Protein AF-0000000080649292 (afdb_homodimer)

Solvent-accessible surface area (backbone atoms only — not comparable to full-atom values): 17316 Å² total; per-residue (Å²): 117,42,54,59,64,28,54,52,49,48,47,61,70,67,46,70,77,89,50,80,39,29,62,71,57,50,46,43,50,52,48,48,18,25,49,49,25,11,66,73,70,64,37,54,40,48,86,76,79,42,25,26,40,97,84,38,68,48,71,63,62,60,62,50,48,39,67,73,34,61,77,45,27,39,78,46,74,45,62,47,100,82,64,51,75,44,50,32,61,39,70,62,35,82,79,64,75,58,70,65,53,72,69,53,47,50,28,42,49,50,44,44,67,72,44,70,84,46,52,69,69,57,44,52,49,52,57,50,64,34,64,63,56,61,70,47,64,75,75,34,75,53,59,55,48,61,41,33,53,58,68,73,98,117,43,53,58,64,28,55,53,49,48,48,61,68,66,45,71,75,89,50,81,39,27,62,71,56,49,46,43,50,52,47,49,18,24,49,48,25,11,67,73,69,64,36,53,42,49,84,76,78,44,25,28,41,96,85,39,68,48,72,62,63,60,62,50,47,38,67,74,33,62,76,45,26,38,77,46,73,47,62,48,98,83,64,51,74,45,50,31,61,41,70,62,34,83,79,64,74,58,69,65,53,72,70,53,45,50,27,42,48,50,45,43,68,72,44,70,83,46,53,69,70,56,45,52,49,51,57,50,62,34,64,63,56,62,70,49,62,75,74,33,76,54,59,56,49,62,42,34,53,58,68,75,97

Organism: Methanothrix harundinacea (strain 6Ac) (NCBI:txid1110509)

Foldseek 3Di:
DFELLLLLLLCQLPQDPPDFAFQVNSQLLQVQLQLLLCLVPLGGPYPDFWAFAPQATDDCCNVVVQVVCVVQWDWDWDAPPVRDITIGIHGNDSPDHRDDDPSSSVSS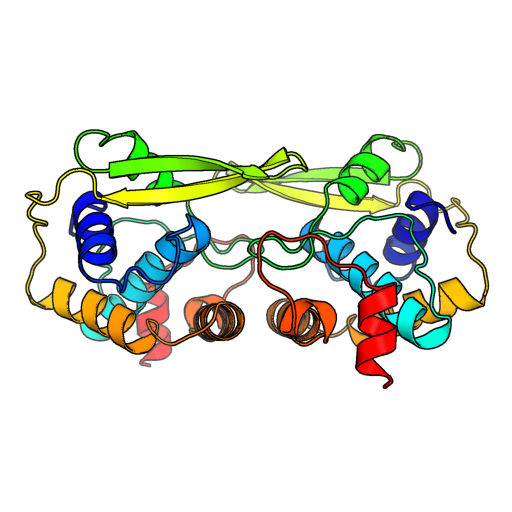VVSSVVPSPDDPVRVSVVRCPDQQNVVDDHGGTTDSSVSSVVVVD/DFELLLLLLLCQLPQDPPDFAFQVNSQLLQVQLQLLLCLVPLGGPYPDFWAFAPQATDDCCNVVVQVVCVVQWDWDWDAPPVRDITIGIHGNDPPDHRDDDPSSSVSSVVSSVVPSPDDPVRNSVVRCPDQQNVVDDHGDTTDSSVSSVVVVD

Radius of gyration: 20.82 Å; Cα contacts (8 Å, |Δi|>4): 466; chains: 2; bounding box: 36×64×47 Å

InterPro domains:
  IPR025272 Antitoxin SocA-like, Panacea domain [PF13274] (26-128)

Nearest PDB structures (foldseek):
  7zw0-assembly1_sh  TM=2.012E-01  e=6.389E-01  Saccharomyces cerevisiae W303
  1k3s-assembly1_B  TM=2.183E-01  e=4.429E+00  Salmonella enterica
  7zw0-assembly1_sh  TM=2.385E-01  e=4.488E-01  Saccharomyces cerevisiae W303
  5o0j-assembly1_A  TM=3.389E-01  e=3.500E+00  Pyrococcus horikoshii OT3
  1k3s-assembly1_B  TM=2.183E-01  e=6.294E+00  Salmonella enterica

Secondary structure (DSSP, 8-state):
---HHHHHHHHHHHS-TTS--BHHHHHHHHHHHHHHHHHHHSS-SS----EEETTEEE-SHHHHHHHH-TTTEEEEEEE-TT--EEEEEEE--TT------HHHHHHHHHHHHHHTT--HHHHHHHHHHSHHHHHSPTTEE--HHHHHHHHH-/---HHHHHHHHHHHS-TTS--BHHHHHHHHHHHHHHHHHHHSS-SS----EEETTEEE-SHHHHHHHH-TTTEEEEEEE-TT--EEEEEEE--TT------HHHHHHHHHHHHHHTT--HHHHHHHHHHSHHHHHSPTTEE--HHHHHHHHH-

Sequence (306 aa):
MAELRDIIAHILKTYPTRYDMSNARLTKLVYLSDWRHCLRTNSQISNIKWFFNNFGPFVWDIKDTAKENPHIFELETTTNMYGDQKTIFILNSKDYSPRLSEEEMKSIDHVINETKNLNWDQFIRLVYSTFPIASAERYTYIDLIEKAKEYMSMAELRDIIAHILKTYPTRYDMSNARLTKLVYLSDWRHCLRTNSQISNIKWFFNNFGPFVWDIKDTAKENPHIFELETTTNMYGDQKTIFILNSKDYSPRLSEEEMKSIDHVINETKNLNWDQFIRLVYSTFPIASAERYTYIDLIEKAKEYMS

Structure (mmCIF, N/CA/C/O backbone):
data_AF-0000000080649292-model_v1
#
loop_
_entity.id
_entity.type
_entity.pdbx_description
1 polymer 'Antitoxin SocA-like Panacea domain-containing protein'
#
loop_
_atom_site.group_PDB
_atom_site.id
_atom_site.type_symbol
_atom_site.label_atom_id
_atom_site.label_alt_id
_atom_site.label_comp_id
_atom_site.label_asym_id
_atom_site.label_entity_id
_atom_site.label_seq_id
_atom_site.pdbx_PDB_ins_code
_atom_site.Cartn_x
_atom_site.Cartn_y
_atom_site.Cartn_z
_atom_site.occupancy
_atom_site.B_iso_or_equiv
_atom_site.auth_seq_id
_atom_site.auth_comp_id
_atom_site.auth_asym_id
_atom_site.auth_atom_id
_atom_site.pdbx_PDB_model_num
ATOM 1 N N . MET A 1 1 ? -3.203 21.969 18.625 1 87.38 1 MET A N 1
ATOM 2 C CA . MET A 1 1 ? -3.439 21.047 17.531 1 87.38 1 MET A CA 1
ATOM 3 C C . MET A 1 1 ? -4.391 21.641 16.5 1 87.38 1 MET A C 1
ATOM 5 O O . MET A 1 1 ? -5.371 22.297 16.859 1 87.38 1 MET A O 1
ATOM 9 N N . ALA A 1 2 ? -3.914 21.578 15.289 1 95.44 2 ALA A N 1
ATOM 10 C CA . ALA A 1 2 ? -4.711 22.172 14.219 1 95.44 2 ALA A CA 1
ATOM 11 C C . ALA A 1 2 ? -5.871 21.25 13.828 1 95.44 2 ALA A C 1
ATOM 13 O O . ALA A 1 2 ? -5.844 20.047 14.102 1 95.44 2 ALA A O 1
ATOM 14 N N . GLU A 1 3 ? -6.848 21.828 13.273 1 97.5 3 GLU A N 1
ATOM 15 C CA . GLU A 1 3 ? -7.926 21.031 12.688 1 97.5 3 GLU A CA 1
ATOM 16 C C . GLU A 1 3 ? -7.453 20.312 11.43 1 97.5 3 GLU A C 1
ATOM 18 O O . GLU A 1 3 ? -6.766 20.891 10.594 1 97.5 3 GLU A O 1
ATOM 23 N N . LEU A 1 4 ? -7.871 19.094 11.352 1 98.38 4 LEU A N 1
ATOM 24 C CA . LEU A 1 4 ? -7.441 18.266 10.227 1 98.38 4 LEU A CA 1
ATOM 25 C C . LEU A 1 4 ? -7.844 18.906 8.906 1 98.38 4 LEU A C 1
ATOM 27 O O . LEU A 1 4 ? -7.09 18.859 7.93 1 98.38 4 LEU A O 1
ATOM 31 N N . ARG A 1 5 ? -9.047 19.531 8.883 1 98.06 5 ARG A N 1
ATOM 32 C CA . ARG A 1 5 ? -9.508 20.156 7.652 1 98.06 5 ARG A CA 1
ATOM 33 C C . ARG A 1 5 ? -8.539 21.25 7.203 1 98.06 5 ARG A C 1
ATOM 35 O O . ARG A 1 5 ? -8.359 21.469 6.008 1 98.06 5 ARG A O 1
ATOM 42 N N . ASP A 1 6 ? -7.93 21.922 8.141 1 98.56 6 ASP A N 1
ATOM 43 C CA . ASP A 1 6 ? -6.996 23 7.812 1 98.56 6 ASP A CA 1
ATOM 44 C C . ASP A 1 6 ? -5.703 22.438 7.223 1 98.56 6 ASP A C 1
ATOM 46 O O . ASP A 1 6 ? -5.129 23.031 6.305 1 98.56 6 ASP A O 1
ATOM 50 N N . ILE A 1 7 ? -5.234 21.328 7.777 1 98.69 7 ILE A N 1
ATOM 51 C CA . ILE A 1 7 ? -4.047 20.656 7.258 1 98.69 7 ILE A CA 1
ATOM 52 C C . ILE A 1 7 ? -4.305 20.188 5.824 1 98.69 7 ILE A C 1
ATOM 54 O O . ILE A 1 7 ? -3.514 20.484 4.922 1 98.69 7 ILE A O 1
ATOM 58 N N . ILE A 1 8 ? -5.426 19.516 5.625 1 97.75 8 ILE A N 1
ATOM 59 C CA . ILE A 1 8 ? -5.809 18.984 4.316 1 97.75 8 ILE A CA 1
ATOM 60 C C . ILE A 1 8 ? -5.91 20.141 3.312 1 97.75 8 ILE A C 1
ATOM 62 O O . ILE A 1 8 ? -5.355 20.062 2.215 1 97.75 8 ILE A O 1
ATOM 66 N N . ALA A 1 9 ? -6.578 21.188 3.74 1 97.12 9 ALA A N 1
ATOM 67 C CA . ALA A 1 9 ? -6.793 22.328 2.855 1 97.12 9 ALA A CA 1
ATOM 68 C C . ALA A 1 9 ? -5.465 22.953 2.441 1 97.12 9 ALA A C 1
ATOM 70 O O . ALA A 1 9 ? -5.27 23.297 1.272 1 97.12 9 ALA A O 1
A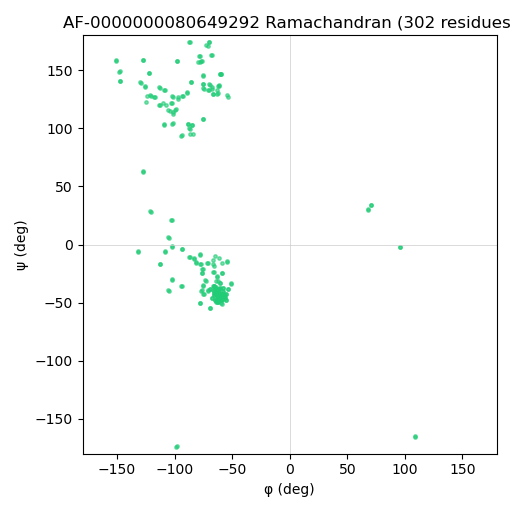TOM 71 N N . HIS A 1 10 ? -4.566 23.094 3.381 1 97.25 10 HIS A N 1
ATOM 72 C CA . HIS A 1 10 ? -3.277 23.703 3.076 1 97.25 10 HIS A CA 1
ATOM 73 C C . HIS A 1 10 ? -2.486 22.859 2.088 1 97.25 10 HIS A C 1
ATOM 75 O O . HIS A 1 10 ? -1.884 23.375 1.15 1 97.25 10 HIS A O 1
ATOM 81 N N . ILE A 1 11 ? -2.52 21.562 2.264 1 97.19 11 ILE A N 1
ATOM 82 C CA . ILE A 1 11 ? -1.812 20.641 1.369 1 97.19 11 ILE A CA 1
ATOM 83 C C . ILE A 1 11 ? -2.41 20.734 -0.033 1 97.19 11 ILE A C 1
ATOM 85 O O . ILE A 1 11 ? -1.682 20.891 -1.017 1 97.19 11 ILE A O 1
ATOM 89 N N . LEU A 1 12 ? -3.74 20.672 -0.128 1 95.5 12 LEU A N 1
ATOM 90 C CA . LEU A 1 12 ? -4.402 20.703 -1.428 1 95.5 12 LEU A CA 1
ATOM 91 C C . LEU A 1 12 ? -4.152 22.031 -2.131 1 95.5 12 LEU A C 1
ATOM 93 O O . LEU A 1 12 ? -4.051 22.078 -3.359 1 95.5 12 LEU A O 1
ATOM 97 N N . LYS A 1 13 ? -4.008 23.062 -1.386 1 93.25 13 LYS A N 1
ATOM 98 C CA . LYS A 1 13 ? -3.787 24.406 -1.933 1 93.25 13 LYS A CA 1
ATOM 99 C C . LYS A 1 13 ? -2.355 24.562 -2.439 1 93.25 13 LYS A C 1
ATOM 101 O O . LYS A 1 13 ? -2.119 25.234 -3.447 1 93.25 13 LYS A O 1
ATOM 106 N N . THR A 1 14 ? -1.434 23.969 -1.798 1 93.38 14 THR A N 1
ATOM 107 C CA . THR A 1 14 ? -0.021 24.281 -2 1 93.38 14 THR A CA 1
ATOM 108 C C . THR A 1 14 ? 0.644 23.203 -2.865 1 93.38 14 THR A C 1
ATOM 110 O O . THR A 1 14 ? 1.589 23.5 -3.602 1 93.38 14 THR A O 1
ATOM 113 N N . TYR A 1 15 ? 0.153 21.938 -2.797 1 93.06 15 TYR A N 1
ATOM 114 C CA . TYR A 1 15 ? 0.772 20.828 -3.529 1 93.06 15 TYR A CA 1
ATOM 115 C C . TYR A 1 15 ? 0.596 21.016 -5.031 1 93.06 15 TYR A C 1
ATOM 117 O O . TYR A 1 15 ? -0.486 21.375 -5.496 1 93.06 15 TYR A O 1
ATOM 125 N N . PRO A 1 16 ? 1.631 20.797 -5.758 1 86.44 16 PRO A N 1
ATOM 126 C CA . PRO A 1 16 ? 1.51 21.031 -7.199 1 86.44 16 PRO A CA 1
ATOM 127 C C . PRO A 1 16 ? 0.479 20.125 -7.859 1 86.44 16 PRO A C 1
ATOM 129 O O . PRO A 1 16 ? 0.331 18.953 -7.461 1 86.44 16 PRO A O 1
ATOM 132 N N . THR A 1 17 ? -0.389 20.625 -8.758 1 65 17 THR A N 1
ATOM 133 C CA . THR A 1 17 ? -1.605 20.078 -9.359 1 65 17 THR A CA 1
ATOM 134 C C . THR A 1 17 ? -1.287 18.891 -10.258 1 65 17 THR A C 1
ATOM 136 O O . THR A 1 17 ? -2.193 18.203 -10.719 1 65 17 THR A O 1
ATOM 139 N N . ARG A 1 18 ? -0.107 18.703 -10.578 1 61.28 18 ARG A N 1
ATOM 140 C CA . ARG A 1 18 ? 0.218 17.672 -11.57 1 61.28 18 ARG A CA 1
ATOM 141 C C . ARG A 1 18 ? -0.211 16.297 -11.086 1 61.28 18 ARG A C 1
ATOM 143 O O . ARG A 1 18 ? -0.368 15.367 -11.891 1 61.28 18 ARG A O 1
ATOM 150 N N . TYR A 1 19 ? -0.564 16.188 -9.859 1 62.66 19 TYR A N 1
ATOM 151 C CA . TYR A 1 19 ? -0.883 14.852 -9.352 1 62.66 19 TYR A CA 1
ATOM 152 C C . TYR A 1 19 ? -2.275 14.82 -8.734 1 62.66 19 TYR A C 1
ATOM 154 O O . TYR A 1 19 ? -2.66 15.742 -8.008 1 62.66 19 TYR A O 1
ATOM 162 N N . ASP A 1 20 ? -2.992 13.984 -9.258 1 74.81 20 ASP A N 1
ATOM 163 C CA . ASP A 1 20 ? -4.234 13.727 -8.539 1 74.81 20 ASP A CA 1
ATOM 164 C C . ASP A 1 20 ? -3.963 13.344 -7.09 1 74.81 20 ASP A C 1
ATOM 166 O O . ASP A 1 20 ? -3.037 12.578 -6.809 1 74.81 20 ASP A O 1
ATOM 170 N N . MET A 1 21 ? -4.688 14.086 -6.27 1 90.88 21 MET A N 1
ATOM 171 C CA . MET A 1 21 ? -4.512 13.812 -4.848 1 90.88 21 MET A CA 1
ATOM 172 C C . MET A 1 21 ? -5.434 12.688 -4.387 1 90.88 21 MET A C 1
ATOM 174 O O . MET A 1 21 ? -6.586 12.93 -4.027 1 90.88 21 MET A O 1
ATOM 178 N N . SER A 1 22 ? -4.855 11.516 -4.391 1 89.62 22 SER A N 1
ATOM 179 C CA . SER A 1 22 ? -5.609 10.359 -3.912 1 89.62 22 SER A CA 1
ATOM 180 C C . SER A 1 22 ? -5.652 10.312 -2.389 1 89.62 22 SER A C 1
ATOM 182 O O . SER A 1 22 ? -4.891 11.016 -1.722 1 89.62 22 SER A O 1
ATOM 184 N N . ASN A 1 23 ? -6.562 9.562 -1.876 1 90.31 23 ASN A N 1
ATOM 185 C CA . ASN A 1 23 ? -6.613 9.359 -0.432 1 90.31 23 ASN A CA 1
ATOM 186 C C . ASN A 1 23 ? -5.285 8.836 0.109 1 90.31 23 ASN A C 1
ATOM 188 O O . ASN A 1 23 ? -4.828 9.273 1.165 1 90.31 23 ASN A O 1
ATOM 192 N N . ALA A 1 24 ? -4.707 7.891 -0.609 1 89.81 24 ALA A N 1
ATOM 193 C CA . ALA A 1 24 ? -3.436 7.312 -0.181 1 89.81 24 ALA A CA 1
ATOM 194 C C . ALA A 1 24 ? -2.346 8.375 -0.099 1 89.81 24 ALA A C 1
ATOM 196 O O . ALA A 1 24 ? -1.641 8.477 0.908 1 89.81 24 ALA A O 1
ATOM 197 N N . ARG A 1 25 ? -2.23 9.203 -1.135 1 92.06 25 ARG A N 1
ATOM 198 C CA . ARG A 1 25 ? -1.185 10.219 -1.155 1 92.06 25 ARG A CA 1
ATOM 199 C C . ARG A 1 25 ? -1.429 11.273 -0.084 1 92.06 25 ARG A C 1
ATOM 201 O O . ARG A 1 25 ? -0.516 11.633 0.663 1 92.06 25 ARG A O 1
ATOM 208 N N . LEU A 1 26 ? -2.645 11.734 0.006 1 95.62 26 LEU A N 1
ATOM 209 C CA . LEU A 1 26 ? -2.988 12.781 0.964 1 95.62 26 LEU A CA 1
ATOM 210 C C . LEU A 1 26 ? -2.771 12.297 2.395 1 95.62 26 LEU A C 1
ATOM 212 O O . LEU A 1 26 ? -2.207 13.016 3.219 1 95.62 26 LEU A O 1
ATOM 216 N N . THR A 1 27 ? -3.205 11.109 2.668 1 95.69 27 THR A N 1
ATOM 217 C CA . THR A 1 27 ? -3.027 10.523 3.994 1 95.69 27 THR A CA 1
ATOM 218 C C . THR A 1 27 ? -1.55 10.484 4.375 1 95.69 27 THR A C 1
ATOM 220 O O . THR A 1 27 ? -1.18 10.852 5.492 1 95.69 27 THR A O 1
ATOM 223 N N . LYS A 1 28 ? -0.737 10.086 3.441 1 96.25 28 LYS A N 1
ATOM 224 C CA . LYS A 1 28 ? 0.688 9.953 3.727 1 96.25 28 LYS A CA 1
ATOM 225 C C . LYS A 1 28 ? 1.358 11.312 3.848 1 96.25 28 LYS A C 1
ATOM 227 O O . LYS A 1 28 ? 2.305 11.484 4.621 1 96.25 28 LYS A O 1
ATOM 232 N N . LEU A 1 29 ? 0.851 12.297 3.111 1 97.75 29 LEU A N 1
ATOM 233 C CA . LEU A 1 29 ? 1.364 13.648 3.268 1 97.75 29 LEU A CA 1
ATOM 234 C C . LEU A 1 29 ? 1.057 14.188 4.66 1 97.75 29 LEU A C 1
ATOM 236 O O . LEU A 1 29 ? 1.903 14.836 5.281 1 97.75 29 LEU A O 1
ATOM 240 N N . VAL A 1 30 ? -0.123 13.93 5.129 1 98.62 30 VAL A N 1
ATOM 241 C CA . VAL A 1 30 ? -0.482 14.344 6.48 1 98.62 30 VAL A CA 1
ATOM 242 C C . VAL A 1 30 ? 0.391 13.617 7.496 1 98.62 30 VAL A C 1
ATOM 244 O O . VAL A 1 30 ? 0.898 14.227 8.445 1 98.62 30 VAL A O 1
ATOM 247 N N . TYR A 1 31 ? 0.623 12.352 7.273 1 98.75 31 TYR A N 1
ATOM 248 C CA . TYR A 1 31 ? 1.494 11.57 8.141 1 98.75 31 TYR A CA 1
ATOM 249 C C . TYR A 1 31 ? 2.896 12.164 8.188 1 98.75 31 TYR A C 1
ATOM 251 O O . TYR A 1 31 ? 3.455 12.367 9.266 1 98.75 31 TYR A O 1
ATOM 259 N N . LEU A 1 32 ? 3.434 12.391 7.051 1 98.75 32 LEU A N 1
ATOM 260 C CA . LEU A 1 32 ? 4.781 12.945 6.977 1 98.75 32 LEU A CA 1
ATOM 261 C C . LEU A 1 32 ? 4.855 14.305 7.66 1 98.75 32 LEU A C 1
ATOM 263 O O . LEU A 1 32 ? 5.863 14.633 8.289 1 98.75 32 LEU A O 1
ATOM 267 N N . SER A 1 33 ? 3.826 15.055 7.504 1 98.88 33 SER A N 1
ATOM 268 C CA . SER A 1 33 ? 3.768 16.359 8.156 1 98.88 33 SER A CA 1
ATOM 269 C C . SER A 1 33 ? 3.75 16.219 9.672 1 98.88 33 SER A C 1
ATOM 271 O O . SER A 1 33 ? 4.477 16.922 10.375 1 98.88 33 SER A O 1
ATOM 273 N N . ASP A 1 34 ? 2.889 15.328 10.156 1 98.81 34 ASP A N 1
ATOM 274 C CA . ASP A 1 34 ? 2.871 15.039 11.586 1 98.81 34 ASP A CA 1
ATOM 275 C C . ASP A 1 34 ? 4.242 14.586 12.07 1 98.81 34 ASP A C 1
ATOM 277 O O . ASP A 1 34 ? 4.723 15.031 13.117 1 98.81 34 ASP A O 1
ATOM 281 N N . TRP A 1 35 ? 4.852 13.68 11.312 1 98.75 35 TRP A N 1
ATOM 282 C CA . TRP A 1 35 ? 6.156 13.141 11.688 1 98.75 35 TRP A CA 1
ATOM 283 C C . TRP A 1 35 ? 7.207 14.242 11.727 1 98.75 35 TRP A C 1
ATOM 285 O O . TRP A 1 35 ? 7.941 14.375 12.711 1 98.75 35 TRP A O 1
ATOM 295 N N . ARG A 1 36 ? 7.238 15.055 10.664 1 98.56 36 ARG A N 1
ATOM 296 C CA . ARG A 1 36 ? 8.172 16.172 10.594 1 98.56 36 ARG A CA 1
ATOM 297 C C . ARG A 1 36 ? 7.984 17.109 11.781 1 98.56 36 ARG A C 1
ATOM 299 O O . ARG A 1 36 ? 8.961 17.578 12.367 1 98.56 36 ARG A O 1
ATOM 306 N N . HIS A 1 37 ? 6.766 17.375 12.094 1 98.69 37 HIS A N 1
ATOM 307 C CA . HIS A 1 37 ? 6.465 18.328 13.164 1 98.69 37 HIS A CA 1
ATOM 308 C C . HIS A 1 37 ? 6.852 17.75 14.523 1 98.69 37 HIS A C 1
ATOM 310 O O . HIS A 1 37 ? 7.332 18.469 15.398 1 98.69 37 HIS A O 1
ATOM 316 N N . CYS A 1 38 ? 6.633 16.484 14.711 1 98.56 38 CYS A N 1
ATOM 317 C CA . CYS A 1 38 ? 7.055 15.828 15.945 1 98.56 38 CYS A CA 1
ATOM 318 C C . CYS A 1 38 ? 8.562 15.969 16.141 1 98.56 38 CYS A C 1
ATOM 320 O O . CYS A 1 38 ? 9.016 16.203 17.266 1 98.56 38 CYS A O 1
ATOM 322 N N . LEU A 1 39 ? 9.297 15.797 15.07 1 97.94 39 LEU A N 1
ATOM 323 C CA . LEU A 1 39 ? 10.75 15.898 15.156 1 97.94 39 LEU A CA 1
ATOM 324 C C . LEU A 1 39 ? 11.172 17.312 15.57 1 97.94 39 LEU A C 1
ATOM 326 O O . LEU A 1 39 ? 12.188 17.484 16.25 1 97.94 39 LEU A O 1
ATOM 330 N N . ARG A 1 40 ? 10.367 18.234 15.242 1 96.81 40 ARG A N 1
ATOM 331 C CA . ARG A 1 40 ? 10.742 19.625 15.453 1 96.81 40 ARG A CA 1
ATOM 332 C C . ARG A 1 40 ? 10.227 20.141 16.797 1 96.81 40 ARG A C 1
ATOM 334 O O . ARG A 1 40 ? 10.875 20.953 17.453 1 96.81 40 ARG A O 1
ATOM 341 N N . THR A 1 41 ? 9.039 19.688 17.219 1 96.56 41 THR A N 1
ATOM 342 C CA . THR A 1 41 ? 8.375 20.375 18.312 1 96.56 41 THR A CA 1
ATOM 343 C C . THR A 1 41 ? 7.895 19.359 19.359 1 96.56 41 THR A C 1
ATOM 345 O O . THR A 1 41 ? 7.301 19.734 20.375 1 96.56 41 THR A O 1
ATOM 348 N N . ASN A 1 42 ? 8.023 18.094 19.094 1 95.75 42 ASN A N 1
ATOM 349 C CA . ASN A 1 42 ? 7.57 17.016 19.953 1 95.75 42 ASN A CA 1
ATOM 350 C C . ASN A 1 42 ? 6.047 16.969 20.031 1 95.75 42 ASN A C 1
ATOM 352 O O . ASN A 1 42 ? 5.488 16.703 21.109 1 95.75 42 ASN A O 1
ATOM 356 N N . SER A 1 43 ? 5.406 17.391 18.969 1 97.75 43 SER A N 1
ATOM 357 C CA . SER A 1 43 ? 3.953 17.312 18.859 1 97.75 43 SER A CA 1
ATOM 358 C C . SER A 1 43 ? 3.51 17.094 17.422 1 97.75 43 SER A C 1
ATOM 360 O O . SER A 1 43 ? 4.172 17.562 16.484 1 97.75 43 SER A O 1
ATOM 362 N N . GLN A 1 44 ? 2.375 16.406 17.297 1 98.56 44 GLN A N 1
ATOM 363 C CA . GLN A 1 44 ? 1.763 16.328 15.969 1 98.56 44 GLN A CA 1
ATOM 364 C C . GLN A 1 44 ? 1.043 17.625 15.609 1 98.56 44 GLN A C 1
ATOM 366 O O . GLN A 1 44 ? 0.729 18.422 16.484 1 98.56 44 GLN A O 1
ATOM 371 N N . ILE A 1 45 ? 0.871 17.797 14.312 1 98.81 45 ILE A N 1
ATOM 372 C CA . ILE A 1 45 ? -0.01 18.875 13.883 1 98.81 45 ILE A CA 1
ATOM 373 C C . ILE A 1 45 ? -1.467 18.453 14.047 1 98.81 45 ILE A C 1
ATOM 375 O O . ILE A 1 45 ? -2.27 19.188 14.633 1 98.81 45 ILE A O 1
ATOM 379 N N . SER A 1 46 ? -1.805 17.281 13.539 1 98.62 46 SER A N 1
ATOM 380 C CA . SER A 1 46 ? -3.162 16.75 13.633 1 98.62 46 SER A CA 1
ATOM 381 C C . SER A 1 46 ? -3.367 15.977 14.93 1 98.62 46 SER A C 1
ATOM 383 O O . SER A 1 46 ? -2.418 15.766 15.695 1 98.62 46 SER A O 1
ATOM 385 N N . ASN A 1 47 ? -4.637 15.57 15.133 1 97.25 47 ASN A N 1
ATOM 386 C CA . ASN A 1 47 ? -4.957 14.711 16.266 1 97.25 47 ASN A CA 1
ATOM 387 C C . ASN A 1 47 ? -5.145 13.258 15.844 1 97.25 47 ASN A C 1
ATOM 389 O O . ASN A 1 47 ? -5.758 12.469 16.562 1 97.25 47 ASN A O 1
ATOM 393 N N . ILE A 1 48 ? -4.598 12.938 14.727 1 97.31 48 ILE A N 1
ATOM 394 C CA . ILE A 1 48 ? -4.777 11.594 14.18 1 97.31 48 ILE A CA 1
ATOM 395 C C . ILE A 1 48 ? -4.004 10.586 15.023 1 97.31 48 ILE A C 1
ATOM 397 O O . ILE A 1 48 ? -2.863 10.844 15.422 1 97.31 48 ILE A O 1
ATOM 401 N N . LYS A 1 49 ? -4.703 9.469 15.359 1 95.12 49 LYS A N 1
ATOM 402 C CA . LYS A 1 49 ? -4.008 8.281 15.852 1 95.12 49 LYS A CA 1
ATOM 403 C C . LYS A 1 49 ? -3.588 7.371 14.703 1 95.12 49 LYS A C 1
ATOM 405 O O . LYS A 1 49 ? -4.391 6.578 14.203 1 95.12 49 LYS A O 1
ATOM 410 N N . TRP A 1 50 ? -2.316 7.414 14.383 1 95.69 50 TRP A N 1
ATOM 411 C CA . TRP A 1 50 ? -1.826 6.758 13.172 1 95.69 50 TRP A CA 1
ATOM 412 C C . TRP A 1 50 ? -1.767 5.246 13.359 1 95.69 50 TRP A C 1
ATOM 414 O O . TRP A 1 50 ? -1.372 4.758 14.422 1 95.69 50 TRP A O 1
ATOM 424 N N . PHE A 1 51 ? -2.174 4.586 12.383 1 92.25 51 PHE A N 1
ATOM 425 C CA . PHE A 1 51 ? -2.209 3.131 12.344 1 92.25 51 PHE A CA 1
ATOM 426 C C . PHE A 1 51 ? -1.369 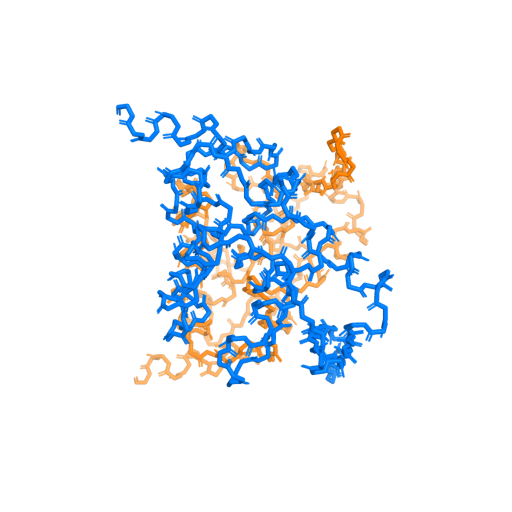2.604 11.188 1 92.25 51 PHE A C 1
ATOM 428 O O . PHE A 1 51 ? -1.439 3.127 10.07 1 92.25 51 PHE A O 1
ATOM 435 N N . PHE A 1 52 ? -0.484 1.676 11.523 1 91.12 52 PHE A N 1
ATOM 436 C CA . PHE A 1 52 ? 0.322 1.047 10.484 1 91.12 52 PHE A CA 1
ATOM 437 C C . PHE A 1 52 ? -0.424 -0.122 9.852 1 91.12 52 PHE A C 1
ATOM 439 O O . PHE A 1 52 ? -0.444 -1.224 10.406 1 91.12 52 PHE A O 1
ATOM 446 N N . ASN A 1 53 ? -0.939 0.175 8.641 1 85.38 53 ASN A N 1
ATOM 447 C CA . ASN A 1 53 ? -1.666 -0.844 7.895 1 85.38 53 ASN A CA 1
ATOM 448 C C . ASN A 1 53 ? -0.778 -1.508 6.844 1 85.38 53 ASN A C 1
ATOM 450 O O . ASN A 1 53 ? 0.44 -1.319 6.848 1 85.38 53 ASN A O 1
ATOM 454 N N . ASN A 1 54 ? -1.304 -2.334 6.055 1 76.5 54 ASN A N 1
ATOM 455 C CA . ASN A 1 54 ? -0.563 -3.098 5.059 1 76.5 54 ASN A CA 1
ATOM 456 C C . ASN A 1 54 ? 0.319 -2.193 4.203 1 76.5 54 ASN A C 1
ATOM 458 O O . ASN A 1 54 ? 1.473 -2.525 3.926 1 76.5 54 ASN A O 1
ATOM 462 N N . PHE A 1 55 ? -0.126 -1.012 3.961 1 80.25 55 PHE A N 1
ATOM 463 C CA . PHE A 1 55 ? 0.549 -0.211 2.947 1 80.25 55 PHE A CA 1
ATOM 464 C C . PHE A 1 55 ? 1.077 1.088 3.547 1 80.25 55 PHE A C 1
ATOM 466 O O . PHE A 1 55 ? 1.12 2.117 2.871 1 80.25 55 PHE A O 1
ATOM 473 N N . GLY A 1 56 ? 1.351 0.919 4.891 1 88.62 56 GLY A N 1
ATOM 474 C CA . GLY A 1 56 ? 1.859 2.123 5.527 1 88.62 56 GLY A CA 1
ATOM 475 C C . GLY A 1 56 ? 0.868 2.758 6.484 1 88.62 56 GLY A C 1
ATOM 476 O O . GLY A 1 56 ? -0.084 2.107 6.922 1 88.62 56 GLY A O 1
ATOM 477 N N . PRO A 1 57 ? 1.204 3.957 6.801 1 93.69 57 PRO A N 1
ATOM 478 C CA . PRO A 1 57 ? 0.281 4.66 7.695 1 93.69 57 PRO A CA 1
ATOM 479 C C . PRO A 1 57 ? -1.072 4.941 7.047 1 93.69 57 PRO A C 1
ATOM 481 O O . PRO A 1 57 ? -1.127 5.43 5.914 1 93.69 57 PRO A O 1
ATOM 484 N N . PHE A 1 58 ? -2.064 4.59 7.734 1 87.94 58 PHE A N 1
ATOM 485 C CA . PHE A 1 58 ? -3.396 4.75 7.164 1 87.94 58 PHE A CA 1
ATOM 486 C C . PHE A 1 58 ? -4.422 5.055 8.25 1 87.94 58 PHE A C 1
ATOM 488 O O . PHE A 1 58 ? -4.332 4.527 9.359 1 87.94 58 PHE A O 1
ATOM 495 N N . VAL A 1 59 ? -5.324 5.941 7.902 1 89.62 59 VAL A N 1
ATOM 496 C CA . VAL A 1 59 ? -6.48 6.25 8.742 1 89.62 59 VAL A CA 1
ATOM 497 C C . VAL A 1 59 ? -7.648 6.695 7.863 1 89.62 59 VAL A C 1
ATOM 499 O O . VAL A 1 59 ? -7.453 7.098 6.711 1 89.62 59 VAL A O 1
ATOM 502 N N . TRP A 1 60 ? -8.836 6.594 8.391 1 89.94 60 TRP A N 1
ATOM 503 C CA . TRP A 1 60 ? -10.023 7.047 7.668 1 89.94 60 TRP A CA 1
ATOM 504 C C . TRP A 1 60 ? -10.281 8.531 7.922 1 89.94 60 TRP A C 1
ATOM 506 O O . TRP A 1 60 ? -11.102 9.148 7.238 1 89.94 60 TRP A O 1
ATOM 516 N N . ASP A 1 61 ? -9.586 9.109 8.859 1 94.31 61 ASP A N 1
ATOM 517 C CA . ASP A 1 61 ? -9.805 10.469 9.336 1 94.31 61 ASP A CA 1
ATOM 518 C C . ASP A 1 61 ? -9.789 11.469 8.18 1 94.31 61 ASP A C 1
ATOM 520 O O . ASP A 1 61 ? -10.57 12.414 8.156 1 94.31 61 ASP A O 1
ATOM 524 N N . ILE A 1 62 ? -8.914 11.227 7.254 1 95.81 62 ILE A N 1
ATOM 525 C CA . ILE A 1 62 ? -8.727 12.18 6.164 1 95.81 62 ILE A CA 1
ATOM 526 C C . ILE A 1 62 ? -9.953 12.188 5.258 1 95.81 62 ILE A C 1
ATOM 528 O O . ILE A 1 62 ? -10.539 13.242 5 1 95.81 62 ILE A O 1
ATOM 532 N N . LYS A 1 63 ? -10.305 11.023 4.785 1 93.5 63 LYS A N 1
ATOM 533 C CA . LYS A 1 63 ? -11.484 10.898 3.938 1 93.5 63 LYS A CA 1
ATOM 534 C C . LYS A 1 63 ? -12.734 11.383 4.664 1 93.5 63 LYS A C 1
ATOM 536 O O . LYS A 1 63 ? -13.562 12.094 4.094 1 93.5 63 LYS A O 1
ATOM 541 N N . ASP A 1 64 ? -12.883 11.008 5.895 1 95.44 64 ASP A N 1
ATOM 542 C CA . ASP A 1 64 ? -14.055 11.383 6.684 1 95.44 64 ASP A CA 1
ATOM 543 C C . ASP A 1 64 ? -14.133 12.898 6.855 1 95.44 64 ASP A C 1
ATOM 545 O O . ASP A 1 64 ? -15.211 13.492 6.73 1 95.44 64 ASP A O 1
ATOM 549 N N . THR A 1 65 ? -13.016 13.469 7.184 1 97.5 65 THR A N 1
ATOM 550 C CA . THR A 1 65 ? -12.977 14.922 7.355 1 97.5 65 THR A CA 1
ATOM 551 C C . THR A 1 65 ? -13.398 15.625 6.074 1 97.5 65 THR A C 1
ATOM 553 O O . THR A 1 65 ? -14.164 16.594 6.117 1 97.5 65 THR A O 1
ATOM 556 N N . ALA A 1 66 ? -12.93 15.18 4.949 1 96.44 66 ALA A N 1
ATOM 557 C CA . ALA A 1 66 ? -13.297 15.781 3.67 1 96.44 66 ALA A CA 1
ATOM 558 C C . ALA A 1 66 ? -14.797 15.633 3.41 1 96.44 66 ALA A C 1
ATOM 560 O O . ALA A 1 66 ? -15.453 16.594 2.992 1 96.44 66 ALA A O 1
ATOM 561 N N . LYS A 1 67 ? -15.297 14.477 3.703 1 95.81 67 LYS A N 1
ATOM 562 C CA . LYS A 1 67 ? -16.719 14.203 3.49 1 95.81 67 LYS A CA 1
ATOM 563 C C . LYS A 1 67 ? -17.578 15.086 4.383 1 95.81 67 LYS A C 1
ATOM 565 O O . LYS A 1 67 ? -18.672 15.492 3.988 1 95.81 67 LYS A O 1
ATOM 570 N N . GLU A 1 68 ? -17.078 15.289 5.562 1 97.5 68 GLU A N 1
ATOM 571 C CA . GLU A 1 68 ? -17.828 16.047 6.559 1 97.5 68 GLU A CA 1
ATOM 572 C C . GLU A 1 68 ? -17.75 17.547 6.281 1 97.5 68 GLU A C 1
ATOM 574 O O . GLU A 1 68 ? -18.406 18.344 6.941 1 97.5 68 GLU A O 1
ATOM 579 N N . ASN A 1 69 ? -16.938 17.984 5.375 1 97.25 69 ASN A N 1
ATOM 580 C CA . ASN A 1 69 ? -16.766 19.391 5.035 1 97.25 69 ASN A CA 1
ATOM 581 C C . ASN A 1 69 ? -16.922 19.625 3.537 1 97.25 69 ASN A C 1
ATOM 583 O O . ASN A 1 69 ? -16.016 20.141 2.883 1 97.25 69 ASN A O 1
ATOM 587 N N . PRO A 1 70 ? -18.109 19.359 2.996 1 95.12 70 PRO A N 1
ATOM 588 C CA . PRO A 1 70 ? -18.328 19.453 1.553 1 95.12 70 PRO A CA 1
ATOM 589 C C . PRO A 1 70 ? -18.219 20.891 1.03 1 95.12 70 PRO A C 1
ATOM 591 O O . PRO A 1 70 ? -18.094 21.094 -0.178 1 95.12 70 PRO A O 1
ATOM 594 N N . HIS A 1 71 ? -18.297 21.828 1.918 1 95.25 71 HIS A N 1
ATOM 595 C CA . HIS A 1 71 ? -18.156 23.219 1.492 1 95.25 71 HIS A CA 1
ATOM 596 C C . HIS A 1 71 ? -16.688 23.578 1.25 1 95.25 71 HIS A C 1
ATOM 598 O O . HIS A 1 71 ? -16.391 24.562 0.577 1 95.25 71 HIS A O 1
ATOM 604 N N . ILE A 1 72 ? -15.82 22.75 1.772 1 96.69 72 ILE A N 1
ATOM 605 C CA . ILE A 1 72 ? -14.391 23 1.631 1 96.69 72 ILE A CA 1
ATOM 606 C C . ILE A 1 72 ? -13.797 22.047 0.597 1 96.69 72 ILE A C 1
ATOM 608 O O . ILE A 1 72 ? -12.969 22.453 -0.223 1 96.69 72 ILE A O 1
ATOM 612 N N . PHE A 1 73 ? -14.242 20.828 0.616 1 96.62 73 PHE A N 1
ATOM 613 C CA . PHE A 1 73 ? -13.609 19.797 -0.184 1 96.62 73 PHE A CA 1
ATOM 614 C C . PHE A 1 73 ? -14.617 19.156 -1.134 1 96.62 73 PHE A C 1
ATOM 616 O O . PHE A 1 73 ? -15.797 19.031 -0.801 1 96.62 73 PHE A O 1
ATOM 623 N N . GLU A 1 74 ? -14.133 18.766 -2.256 1 93.62 74 GLU A N 1
ATOM 624 C CA . GLU A 1 74 ? -14.852 17.922 -3.207 1 93.62 74 GLU A CA 1
ATOM 625 C C . GLU A 1 74 ? -14.141 16.594 -3.41 1 93.62 74 GLU A C 1
ATOM 627 O O . GLU A 1 74 ? -12.914 16.547 -3.543 1 93.62 74 GLU A O 1
ATOM 632 N N . LEU A 1 75 ? -14.844 15.5 -3.25 1 92.31 75 LEU A N 1
ATOM 633 C CA . LEU A 1 75 ? -14.328 14.172 -3.547 1 92.31 75 LEU A CA 1
ATOM 634 C C . LEU A 1 75 ? -14.844 13.672 -4.891 1 92.31 75 LEU A C 1
ATOM 636 O O . LEU A 1 75 ? -16.047 13.531 -5.082 1 92.31 75 LEU A O 1
ATOM 640 N N . GLU A 1 76 ? -13.922 13.562 -5.785 1 89.31 76 GLU A N 1
ATOM 641 C CA . GLU A 1 76 ? -14.266 13.023 -7.094 1 89.31 76 GLU A CA 1
ATOM 642 C C . GLU A 1 76 ? -13.891 11.547 -7.195 1 89.31 76 GLU A C 1
ATOM 644 O O . GLU A 1 76 ? -12.742 11.172 -6.941 1 89.31 76 GLU A O 1
ATOM 649 N N . THR A 1 77 ? -14.906 10.742 -7.375 1 82.69 77 THR A N 1
ATOM 650 C CA . THR A 1 77 ? -14.648 9.312 -7.523 1 82.69 77 THR A CA 1
ATOM 651 C C . THR A 1 77 ? -14.789 8.891 -8.984 1 82.69 77 THR A C 1
ATOM 653 O O . THR A 1 77 ? -15.789 9.203 -9.633 1 82.69 77 THR A O 1
ATOM 656 N N . THR A 1 78 ? -13.672 8.469 -9.547 1 76.19 78 THR A N 1
ATOM 657 C CA . THR A 1 78 ? -13.711 7.969 -10.914 1 76.19 78 THR A CA 1
ATOM 658 C C . THR A 1 78 ? -13.516 6.457 -10.945 1 76.19 78 THR A C 1
ATOM 660 O O . THR A 1 78 ? -12.906 5.887 -10.039 1 76.19 78 THR A O 1
ATOM 663 N N . THR A 1 79 ? -14.336 5.852 -11.672 1 73.25 79 THR A N 1
ATOM 664 C CA . THR A 1 79 ? -14.234 4.41 -11.859 1 73.25 79 THR A CA 1
ATOM 665 C C . THR A 1 79 ? -13.633 4.086 -13.219 1 73.25 79 THR A C 1
ATOM 667 O O . THR A 1 79 ? -13.969 4.715 -14.227 1 73.25 79 THR A O 1
ATOM 670 N N . ASN A 1 80 ? -12.531 3.361 -13.102 1 63.06 80 ASN A N 1
ATOM 671 C CA . ASN A 1 80 ? -11.992 2.955 -14.391 1 63.06 80 ASN A CA 1
ATOM 672 C C . ASN A 1 80 ? -12.867 1.892 -15.055 1 63.06 80 ASN A C 1
ATOM 674 O O . ASN A 1 80 ? -13.922 1.531 -14.531 1 63.06 80 ASN A O 1
ATOM 678 N N . MET A 1 81 ? -12.508 1.681 -16.234 1 58.19 81 MET A N 1
ATOM 679 C CA . MET A 1 81 ? -13.289 0.757 -17.047 1 58.19 81 MET A CA 1
ATOM 680 C C . MET A 1 81 ? -13.43 -0.594 -16.359 1 58.19 81 MET A C 1
ATOM 682 O O . MET A 1 81 ? -14.344 -1.361 -16.672 1 58.19 81 MET A O 1
ATOM 686 N N . TYR A 1 82 ? -12.633 -0.811 -15.359 1 57.03 82 TYR A N 1
ATOM 687 C CA . TYR A 1 82 ? -12.633 -2.113 -14.703 1 57.03 82 TYR A CA 1
ATOM 688 C C . TYR A 1 82 ? -13.391 -2.062 -13.391 1 57.03 82 TYR A C 1
ATOM 690 O O . TYR A 1 82 ? -13.516 -3.074 -12.695 1 57.03 82 TYR A O 1
ATOM 698 N N . GLY A 1 83 ? -13.852 -0.894 -13.086 1 64.5 83 GLY A N 1
ATOM 699 C CA . GLY A 1 83 ? -14.695 -0.766 -11.906 1 64.5 83 GLY A CA 1
ATOM 700 C C . GLY A 1 83 ? -13.938 -0.33 -10.672 1 64.5 83 GLY A C 1
ATOM 701 O O . GLY A 1 83 ? -14.516 -0.213 -9.586 1 64.5 83 GLY A O 1
ATOM 702 N N . ASP A 1 84 ? -12.633 -0.191 -10.883 1 65.38 84 ASP A N 1
ATOM 703 C CA . ASP A 1 84 ? -11.852 0.257 -9.727 1 65.38 84 ASP A CA 1
ATOM 704 C C . ASP A 1 84 ? -12.055 1.751 -9.477 1 65.38 84 ASP A C 1
ATOM 706 O O . ASP A 1 84 ? -12.188 2.531 -10.422 1 65.38 84 ASP A O 1
ATOM 710 N N . GLN A 1 85 ? -12.25 1.94 -8.18 1 70.06 85 GLN A N 1
ATOM 711 C CA . GLN A 1 85 ? -12.586 3.316 -7.836 1 70.06 85 GLN A CA 1
ATOM 712 C C . GLN A 1 85 ? -11.352 4.086 -7.371 1 70.06 85 GLN A C 1
ATOM 714 O O . GLN A 1 85 ? -10.516 3.541 -6.652 1 70.06 85 GLN A O 1
ATOM 719 N N . LYS A 1 86 ? -11.133 5.219 -8.016 1 76.75 86 LYS A N 1
ATOM 720 C CA . LYS A 1 86 ? -10.125 6.188 -7.582 1 76.75 86 LYS A CA 1
ATOM 721 C C . LYS A 1 86 ? -10.789 7.449 -7.031 1 76.75 86 LYS A C 1
ATOM 723 O O . LYS A 1 86 ? -11.734 7.973 -7.625 1 76.75 86 LYS A O 1
ATOM 728 N N . THR A 1 87 ? -10.477 7.75 -5.801 1 84.5 87 THR A N 1
ATOM 729 C CA . THR A 1 87 ? -11.008 8.977 -5.211 1 84.5 87 THR A CA 1
ATOM 730 C C . THR A 1 87 ? -9.945 10.07 -5.195 1 84.5 87 THR A C 1
ATOM 732 O O . THR A 1 87 ? -8.82 9.852 -4.73 1 84.5 87 THR A O 1
ATOM 735 N N . ILE A 1 88 ? -10.344 11.219 -5.75 1 90.25 88 ILE A N 1
ATOM 736 C CA . ILE A 1 88 ? -9.453 12.375 -5.801 1 90.25 88 ILE A CA 1
ATOM 737 C C . ILE A 1 88 ? -10.008 13.492 -4.91 1 90.25 88 ILE A C 1
ATOM 739 O O . ILE A 1 88 ? -11.203 13.773 -4.934 1 90.25 88 ILE A O 1
ATOM 743 N N . PHE A 1 89 ? -9.164 14.102 -4.137 1 94 89 PHE A N 1
ATOM 744 C CA . PHE A 1 89 ? -9.523 15.219 -3.273 1 94 89 PHE A CA 1
ATOM 745 C C . PHE A 1 89 ? -9.281 16.547 -3.977 1 94 89 PHE A C 1
ATOM 747 O O . PHE A 1 89 ? -8.195 16.781 -4.516 1 94 89 PHE A O 1
ATOM 754 N N . ILE A 1 90 ? -10.281 17.359 -3.98 1 93.19 90 ILE A N 1
ATOM 755 C CA . ILE A 1 90 ? -10.188 18.688 -4.594 1 93.19 90 ILE A CA 1
ATOM 756 C C . ILE A 1 90 ? -10.594 19.75 -3.58 1 93.19 90 ILE A C 1
ATOM 758 O O . ILE A 1 90 ? -11.562 19.578 -2.832 1 93.19 90 ILE A O 1
ATOM 762 N N . LEU A 1 91 ? -9.836 20.828 -3.521 1 93.62 91 LEU A N 1
ATOM 763 C CA . LEU A 1 91 ? -10.242 21.984 -2.732 1 93.62 91 LEU A CA 1
ATOM 764 C C . LEU A 1 91 ? -11.344 22.766 -3.441 1 93.62 91 LEU A C 1
ATOM 766 O O . LEU A 1 91 ? -11.117 23.328 -4.512 1 93.62 91 LEU A O 1
ATOM 770 N N . ASN A 1 92 ? -12.531 22.719 -2.969 1 89 92 ASN A N 1
ATOM 771 C CA . ASN A 1 92 ? -13.695 23.344 -3.568 1 89 92 ASN A CA 1
ATOM 772 C C . ASN A 1 92 ? -13.711 24.859 -3.303 1 89 92 ASN A C 1
ATOM 774 O O . ASN A 1 92 ? -14.109 25.641 -4.168 1 89 92 ASN A O 1
ATOM 778 N N . SER A 1 93 ? -13.328 25.203 -2.092 1 84.06 93 SER A N 1
ATOM 779 C CA . SER A 1 93 ? -13.328 26.625 -1.726 1 84.06 93 SER A CA 1
ATOM 780 C C . SER A 1 93 ? -11.914 27.203 -1.774 1 84.06 93 SER A C 1
ATOM 782 O O . SER A 1 93 ? -11.156 27.094 -0.805 1 84.06 93 SER A O 1
ATOM 784 N N . LYS A 1 94 ? -11.68 27.922 -2.77 1 78.5 94 LYS A N 1
ATOM 785 C CA . LYS A 1 94 ? -10.352 28.516 -2.914 1 78.5 94 LYS A CA 1
ATOM 786 C C . LYS A 1 94 ? -10.133 29.625 -1.899 1 78.5 94 LYS A C 1
ATOM 788 O O . LYS A 1 94 ? -9 29.953 -1.562 1 78.5 94 LYS A O 1
ATOM 793 N N . ASP A 1 95 ? -11.25 30 -1.389 1 88.31 95 ASP A N 1
ATOM 794 C CA . ASP A 1 95 ? -11.148 31.141 -0.469 1 88.31 95 ASP A CA 1
ATOM 795 C C . ASP A 1 95 ? -11 30.656 0.973 1 88.31 95 ASP A C 1
ATOM 797 O O . ASP A 1 95 ? -10.812 31.469 1.886 1 88.31 95 ASP A O 1
ATOM 801 N N . TYR A 1 96 ? -11.07 29.312 1.085 1 93.44 96 TYR A N 1
ATOM 802 C CA . TYR A 1 96 ? -10.875 28.797 2.434 1 93.44 96 TYR A CA 1
ATOM 803 C C . TYR A 1 96 ? -9.477 29.125 2.941 1 93.44 96 TYR A C 1
ATOM 805 O O . TYR A 1 96 ? -8.484 28.938 2.227 1 93.44 96 TYR A O 1
ATOM 813 N N . SER A 1 97 ? -9.438 29.688 4.145 1 94.06 97 SER A N 1
ATOM 814 C CA . SER A 1 97 ? -8.164 30.047 4.762 1 94.06 97 SER A CA 1
ATOM 815 C C . SER A 1 97 ? -7.836 29.125 5.93 1 94.06 97 SER A C 1
ATOM 817 O O . SER A 1 97 ? -8.398 29.266 7.02 1 94.06 97 SER A O 1
ATOM 819 N N . PRO A 1 98 ? -6.945 28.203 5.707 1 96.19 98 PRO A N 1
ATOM 820 C CA . PRO A 1 98 ? -6.578 27.281 6.793 1 96.19 98 PRO A CA 1
ATOM 821 C C . PRO A 1 98 ? -5.973 28.016 7.992 1 96.19 98 PRO A C 1
ATOM 823 O O . PRO A 1 98 ? -5.188 28.953 7.824 1 96.19 98 PRO A O 1
ATOM 826 N N . ARG A 1 99 ? -6.387 27.625 9.164 1 97.31 99 ARG A N 1
ATOM 827 C CA . ARG A 1 99 ? -5.836 28.172 10.406 1 97.31 99 ARG A CA 1
ATOM 828 C C . ARG A 1 99 ? -4.711 27.297 10.938 1 97.31 99 ARG A C 1
ATOM 830 O O . ARG A 1 99 ? -4.957 26.344 11.68 1 97.31 99 ARG A O 1
ATOM 837 N N . LEU A 1 100 ? -3.561 27.641 10.57 1 98.25 100 LEU A N 1
ATOM 838 C CA . LEU A 1 100 ? -2.336 26.953 10.961 1 98.25 100 LEU A CA 1
ATOM 839 C C . LEU A 1 100 ? -1.307 27.938 11.5 1 98.25 100 LEU A C 1
ATOM 841 O O . LEU A 1 100 ? -1.185 29.062 10.992 1 98.25 100 LEU A O 1
ATOM 845 N N . SER A 1 101 ? -0.648 27.531 12.539 1 97.94 101 SER A N 1
ATOM 846 C CA . SER A 1 101 ? 0.461 28.344 13.016 1 97.94 101 SER A CA 1
ATOM 847 C C . SER A 1 101 ? 1.613 28.344 12.016 1 97.94 101 SER A C 1
ATOM 849 O O . SER A 1 101 ? 1.68 27.484 11.133 1 97.94 101 SER A O 1
ATOM 851 N N . GLU A 1 102 ? 2.514 29.312 12.164 1 97.31 102 GLU A N 1
ATOM 852 C CA . GLU A 1 102 ? 3.688 29.391 11.305 1 97.31 102 GLU A CA 1
ATOM 853 C C . GLU A 1 102 ? 4.52 28.109 11.398 1 97.31 102 GLU A C 1
ATOM 855 O O . GLU A 1 102 ? 5.031 27.625 10.391 1 97.31 102 GLU A O 1
ATOM 860 N N . GLU A 1 103 ? 4.652 27.594 12.562 1 97.5 103 GLU A N 1
ATOM 861 C CA . GLU A 1 103 ? 5.438 26.391 12.797 1 97.5 103 GLU A CA 1
ATOM 862 C C . GLU A 1 103 ? 4.801 25.172 12.117 1 97.5 103 GLU A C 1
ATOM 864 O O . GLU A 1 103 ? 5.5 24.344 11.547 1 97.5 103 GLU A O 1
ATOM 869 N N . GLU A 1 104 ? 3.52 25.047 12.227 1 98.56 104 GLU A N 1
ATOM 870 C CA . GLU A 1 104 ? 2.789 23.969 11.578 1 98.56 104 GLU A CA 1
ATOM 871 C C . GLU A 1 104 ? 2.92 24.047 10.055 1 98.56 104 GLU A C 1
ATOM 873 O O . GLU A 1 104 ? 3.207 23.047 9.398 1 98.56 104 GLU A O 1
ATOM 878 N N . MET A 1 105 ? 2.793 25.25 9.539 1 98.19 105 MET A N 1
ATOM 879 C CA . MET A 1 105 ? 2.904 25.469 8.102 1 98.19 105 MET A CA 1
ATOM 880 C C . MET A 1 105 ? 4.297 25.109 7.598 1 98.19 105 MET A C 1
ATOM 882 O O . MET A 1 105 ? 4.445 24.516 6.527 1 98.19 105 MET A O 1
ATOM 886 N N . LYS A 1 106 ? 5.25 25.484 8.367 1 98.12 106 LYS A N 1
ATOM 887 C CA . LYS A 1 106 ? 6.629 25.172 7.996 1 98.12 106 LYS A CA 1
ATOM 888 C C . LYS A 1 106 ? 6.828 23.656 7.859 1 98.12 106 LYS A C 1
ATOM 890 O O . LYS A 1 106 ? 7.508 23.203 6.941 1 98.12 106 LYS A O 1
ATOM 895 N N . SER A 1 107 ? 6.316 22.922 8.773 1 98.56 107 SER A N 1
ATOM 896 C CA . SER A 1 107 ? 6.434 21.469 8.727 1 98.56 107 SER A CA 1
ATOM 897 C C . SER A 1 107 ? 5.734 20.891 7.496 1 98.56 107 SER A C 1
ATOM 899 O O . SER A 1 107 ? 6.293 20.031 6.801 1 98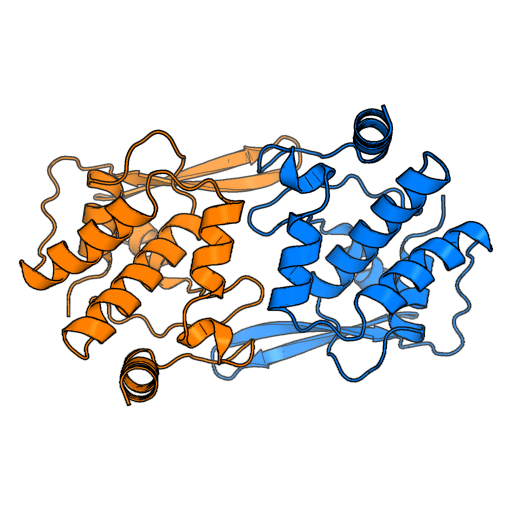.56 107 SER A O 1
ATOM 901 N N . ILE A 1 108 ? 4.488 21.359 7.246 1 98.69 108 ILE A N 1
ATOM 902 C CA . ILE A 1 108 ? 3.723 20.875 6.098 1 98.69 108 ILE A CA 1
ATOM 903 C C . ILE A 1 108 ? 4.434 21.266 4.805 1 98.69 108 ILE A C 1
ATOM 905 O O . ILE A 1 108 ? 4.605 20.438 3.91 1 98.69 108 ILE A O 1
ATOM 909 N N . ASP A 1 109 ? 4.93 22.5 4.742 1 98.44 109 ASP A N 1
ATOM 910 C CA . ASP A 1 109 ? 5.59 23 3.535 1 98.44 109 ASP A CA 1
ATOM 911 C C . ASP A 1 109 ? 6.887 22.234 3.273 1 98.44 109 ASP A C 1
ATOM 913 O O . ASP A 1 109 ? 7.262 22.016 2.119 1 98.44 109 ASP A O 1
ATOM 917 N N . HIS A 1 110 ? 7.578 21.969 4.289 1 98.56 110 HIS A N 1
ATOM 918 C CA . HIS A 1 110 ? 8.781 21.156 4.137 1 98.56 110 HIS A CA 1
ATOM 919 C C . HIS A 1 110 ? 8.469 19.828 3.465 1 98.56 110 HIS A C 1
ATOM 921 O O . HIS A 1 110 ? 9.18 19.406 2.549 1 98.56 110 HIS A O 1
ATOM 927 N N . VAL A 1 111 ? 7.426 19.141 3.93 1 98.5 111 VAL A N 1
ATOM 928 C CA . VAL A 1 111 ? 7.023 17.844 3.385 1 98.5 111 VAL A CA 1
ATOM 929 C C . VAL A 1 111 ? 6.621 18 1.919 1 98.5 111 VAL A C 1
ATOM 931 O O . VAL A 1 111 ? 7.016 17.203 1.07 1 98.5 111 VAL A O 1
ATOM 934 N N . ILE A 1 112 ? 5.828 19.031 1.65 1 97.75 112 ILE A N 1
ATOM 935 C CA . ILE A 1 112 ? 5.414 19.297 0.276 1 97.75 112 ILE A CA 1
ATOM 936 C C . ILE A 1 112 ? 6.645 19.469 -0.609 1 97.75 112 ILE A C 1
ATOM 938 O O . ILE A 1 112 ? 6.75 18.859 -1.669 1 97.75 112 ILE A O 1
ATOM 942 N N . ASN A 1 113 ? 7.602 20.234 -0.146 1 97.44 113 ASN A N 1
ATOM 943 C CA . ASN A 1 113 ? 8.812 20.516 -0.918 1 97.44 113 ASN A CA 1
ATOM 944 C C . ASN A 1 113 ? 9.641 19.25 -1.121 1 97.44 113 ASN A C 1
ATOM 946 O O . ASN A 1 113 ? 10.242 19.062 -2.182 1 97.44 113 ASN A O 1
ATOM 950 N N . GLU A 1 114 ? 9.68 18.422 -0.206 1 97.19 114 GLU A N 1
ATOM 951 C CA . GLU A 1 114 ? 10.484 17.203 -0.266 1 97.19 114 GLU A CA 1
ATOM 952 C C . GLU A 1 114 ? 9.836 16.156 -1.163 1 97.19 114 GLU A C 1
ATOM 954 O O . GLU A 1 114 ? 10.516 15.266 -1.686 1 97.19 114 GLU A O 1
ATOM 959 N N . THR A 1 115 ? 8.508 16.234 -1.328 1 96.5 115 THR A N 1
ATOM 960 C CA . THR A 1 115 ? 7.82 15.109 -1.959 1 96.5 115 THR A CA 1
ATOM 961 C C . THR A 1 115 ? 7.262 15.516 -3.32 1 96.5 115 THR A C 1
ATOM 963 O O . THR A 1 115 ? 6.898 14.656 -4.129 1 96.5 115 THR A O 1
ATOM 966 N N . LYS A 1 116 ? 7.156 16.797 -3.607 1 94.62 116 LYS A N 1
ATOM 967 C CA . LYS A 1 116 ? 6.441 17.297 -4.777 1 94.62 116 LYS A CA 1
ATOM 968 C C . LYS A 1 116 ? 7.031 16.734 -6.066 1 94.62 116 LYS A C 1
ATOM 970 O O . LYS A 1 116 ? 6.328 16.625 -7.074 1 94.62 116 LYS A O 1
ATOM 975 N N . ASN A 1 117 ? 8.297 16.328 -6.078 1 93.44 117 ASN A N 1
ATOM 976 C CA . ASN A 1 117 ? 8.93 15.828 -7.297 1 93.44 117 ASN A CA 1
ATOM 977 C C . ASN A 1 117 ? 9.078 14.305 -7.277 1 93.44 117 ASN A C 1
ATOM 979 O O . ASN A 1 117 ? 9.688 13.727 -8.172 1 93.44 117 ASN A O 1
ATOM 983 N N . LEU A 1 118 ? 8.57 13.648 -6.328 1 91.69 118 LEU A N 1
ATOM 984 C CA . LEU A 1 118 ? 8.688 12.195 -6.219 1 91.69 118 LEU A CA 1
ATOM 985 C C . LEU A 1 118 ? 7.535 11.508 -6.945 1 91.69 118 LEU A C 1
ATOM 987 O O . LEU A 1 118 ? 6.375 11.898 -6.801 1 91.69 118 LEU A O 1
ATOM 991 N N . ASN A 1 119 ? 7.945 10.57 -7.746 1 86.69 119 ASN A N 1
ATOM 992 C CA . ASN A 1 119 ? 6.895 9.672 -8.219 1 86.69 119 ASN A CA 1
ATOM 993 C C . ASN A 1 119 ? 6.375 8.781 -7.094 1 86.69 119 ASN A C 1
ATOM 995 O O . ASN A 1 119 ? 6.867 8.844 -5.965 1 86.69 119 ASN A O 1
ATOM 999 N N . TRP A 1 120 ? 5.383 8.055 -7.383 1 86.06 120 TRP A N 1
ATOM 1000 C CA . TRP A 1 120 ? 4.707 7.289 -6.34 1 86.06 120 TRP A CA 1
ATOM 1001 C C . TRP A 1 120 ? 5.68 6.332 -5.66 1 86.06 120 TRP A C 1
ATOM 1003 O O . TRP A 1 120 ? 5.711 6.238 -4.43 1 86.06 120 TRP A O 1
ATOM 1013 N N . ASP A 1 121 ? 6.504 5.598 -6.465 1 84.5 121 ASP A N 1
ATOM 1014 C CA . ASP A 1 121 ? 7.453 4.641 -5.906 1 84.5 121 ASP A CA 1
ATOM 1015 C C . ASP A 1 121 ? 8.422 5.324 -4.941 1 84.5 121 ASP A C 1
ATOM 1017 O O . ASP A 1 121 ? 8.688 4.812 -3.854 1 84.5 121 ASP A O 1
ATOM 1021 N N . GLN A 1 122 ? 8.922 6.398 -5.418 1 88.69 122 GLN A N 1
ATOM 1022 C CA . GLN A 1 122 ? 9.836 7.168 -4.582 1 88.69 122 GLN A CA 1
ATOM 1023 C C . GLN A 1 122 ? 9.141 7.68 -3.326 1 88.69 122 GLN A C 1
ATOM 1025 O O . GLN A 1 122 ? 9.727 7.684 -2.242 1 88.69 122 GLN A O 1
ATOM 1030 N N . PHE A 1 123 ? 7.941 8.094 -3.531 1 91.94 123 PHE A N 1
ATOM 1031 C CA . PHE A 1 123 ? 7.121 8.617 -2.445 1 91.94 123 PHE A CA 1
ATOM 1032 C C . PHE A 1 123 ? 6.875 7.551 -1.388 1 91.94 123 PHE A C 1
ATOM 1034 O O . PHE A 1 123 ? 7.066 7.797 -0.195 1 91.94 123 PHE A O 1
ATOM 1041 N N . ILE A 1 124 ? 6.473 6.371 -1.81 1 89.25 124 ILE A N 1
ATOM 1042 C CA . ILE A 1 124 ? 6.188 5.277 -0.89 1 89.25 124 ILE A CA 1
ATOM 1043 C C . ILE A 1 124 ? 7.469 4.848 -0.183 1 89.25 124 ILE A C 1
ATOM 1045 O O . ILE A 1 124 ? 7.457 4.555 1.015 1 89.25 124 ILE A O 1
ATOM 1049 N N . ARG A 1 125 ? 8.555 4.852 -0.879 1 89.44 125 ARG A N 1
ATOM 1050 C CA . ARG A 1 125 ? 9.828 4.512 -0.257 1 89.44 125 ARG A CA 1
ATOM 1051 C C . ARG A 1 125 ? 10.164 5.488 0.866 1 89.44 125 ARG A C 1
ATOM 1053 O O . ARG A 1 125 ? 10.664 5.082 1.92 1 89.44 125 ARG A O 1
ATOM 1060 N N . LEU A 1 126 ? 9.945 6.676 0.608 1 93.81 126 LEU A N 1
ATOM 1061 C CA . LEU A 1 126 ? 10.18 7.688 1.63 1 93.81 126 LEU A CA 1
ATOM 1062 C C . LEU A 1 126 ? 9.328 7.422 2.867 1 93.81 126 LEU A C 1
ATOM 1064 O O . LEU A 1 126 ? 9.836 7.453 3.992 1 93.81 126 LEU A O 1
ATOM 1068 N N . VAL A 1 127 ? 8.086 7.16 2.664 1 94.94 127 VAL A N 1
ATOM 1069 C CA . VAL A 1 127 ? 7.168 6.906 3.771 1 94.94 127 VAL A CA 1
ATOM 1070 C C . VAL A 1 127 ? 7.656 5.711 4.586 1 94.94 127 VAL A C 1
ATOM 1072 O O . VAL A 1 127 ? 7.75 5.785 5.812 1 94.94 127 VAL A O 1
ATOM 1075 N N . TYR A 1 128 ? 8.094 4.695 3.92 1 91.81 128 TYR A N 1
ATOM 1076 C CA . TYR A 1 128 ? 8.492 3.463 4.59 1 91.81 128 TYR A CA 1
ATOM 1077 C C . TYR A 1 128 ? 9.852 3.621 5.262 1 91.81 128 TYR A C 1
ATOM 1079 O O . TYR A 1 128 ? 10.18 2.879 6.191 1 91.81 128 TYR A O 1
ATOM 1087 N N . SER A 1 129 ? 10.578 4.582 4.781 1 93.5 129 SER A N 1
ATOM 1088 C CA . SER A 1 129 ? 11.906 4.785 5.348 1 93.5 129 SER A CA 1
ATOM 1089 C C . SER A 1 129 ? 11.836 5.582 6.645 1 93.5 129 SER A C 1
ATOM 1091 O O . SER A 1 129 ? 12.82 5.656 7.383 1 93.5 129 SER A O 1
ATOM 1093 N N . THR A 1 130 ? 10.789 6.203 6.914 1 96.44 130 THR A N 1
ATOM 1094 C CA . THR A 1 130 ? 10.68 6.938 8.172 1 96.44 130 THR A CA 1
ATOM 1095 C C . THR A 1 130 ? 10.828 5.996 9.359 1 96.44 130 THR A C 1
ATOM 1097 O O . THR A 1 130 ? 10.375 4.852 9.312 1 96.44 130 THR A O 1
ATOM 1100 N N . PHE A 1 131 ? 11.406 6.508 10.391 1 96.75 131 PHE A N 1
ATOM 1101 C CA . PHE A 1 131 ? 11.727 5.703 11.562 1 96.75 131 PHE A CA 1
ATOM 1102 C C . PHE A 1 131 ? 10.469 5.066 12.141 1 96.75 131 PHE A C 1
ATOM 1104 O O . PHE A 1 131 ? 10.477 3.885 12.5 1 96.75 131 PHE A O 1
ATOM 1111 N N . PRO A 1 132 ? 9.32 5.758 12.273 1 97.19 132 PRO A N 1
ATOM 1112 C CA . PRO A 1 132 ? 8.141 5.141 12.875 1 97.19 132 PRO A CA 1
ATOM 1113 C C . PRO A 1 132 ? 7.664 3.908 12.109 1 97.19 132 PRO A C 1
ATOM 1115 O O . PRO A 1 132 ? 7.301 2.9 12.727 1 97.19 132 PRO A O 1
ATOM 1118 N N . ILE A 1 133 ? 7.645 3.984 10.812 1 94.5 133 ILE A N 1
ATOM 1119 C CA . ILE A 1 133 ? 7.172 2.875 9.992 1 94.5 133 ILE A CA 1
ATOM 1120 C C . ILE A 1 133 ? 8.227 1.769 9.961 1 94.5 133 ILE A C 1
ATOM 1122 O O . ILE A 1 133 ? 7.902 0.592 10.148 1 94.5 133 ILE A O 1
ATOM 1126 N N . ALA A 1 134 ? 9.469 2.184 9.82 1 91.56 134 ALA A N 1
ATOM 1127 C CA . ALA A 1 134 ? 10.562 1.228 9.695 1 91.56 134 ALA A CA 1
ATOM 1128 C C . ALA A 1 134 ? 10.75 0.441 10.992 1 91.56 134 ALA A C 1
ATOM 1130 O O . ALA A 1 134 ? 11.203 -0.706 10.969 1 91.56 134 ALA A O 1
ATOM 1131 N N . SER A 1 135 ? 10.312 1.004 12.055 1 92.56 135 SER A N 1
ATOM 1132 C CA . SER A 1 135 ? 10.594 0.393 13.352 1 92.56 135 SER A CA 1
ATOM 1133 C C . SER A 1 135 ? 9.344 -0.232 13.961 1 92.56 135 SER A C 1
ATOM 1135 O O . SER A 1 135 ? 9.406 -0.826 15.039 1 92.56 135 SER A O 1
ATOM 1137 N N . ALA A 1 136 ? 8.258 -0.045 13.352 1 90.38 136 ALA A N 1
ATOM 1138 C CA . ALA A 1 136 ? 7 -0.515 13.93 1 90.38 136 ALA A CA 1
ATOM 1139 C C . ALA A 1 136 ? 6.59 -1.856 13.328 1 90.38 136 ALA A C 1
ATOM 1141 O O . ALA A 1 136 ? 7.059 -2.232 12.25 1 90.38 136 ALA A O 1
ATOM 1142 N N . GLU A 1 137 ? 5.738 -2.57 14.109 1 84.19 137 GLU A N 1
ATOM 1143 C CA . GLU A 1 137 ? 5.09 -3.766 13.578 1 84.19 137 GLU A CA 1
ATOM 1144 C C . GLU A 1 137 ? 3.807 -3.41 12.828 1 84.19 137 GLU A C 1
ATOM 1146 O O . GLU A 1 137 ? 3.047 -2.543 13.266 1 84.19 137 GLU A O 1
ATOM 1151 N N . ARG A 1 138 ? 3.576 -4.051 11.758 1 84 138 ARG A N 1
ATOM 1152 C CA . ARG A 1 138 ? 2.338 -3.836 11.016 1 84 138 ARG A CA 1
ATOM 1153 C C . ARG A 1 138 ? 1.12 -4.156 11.875 1 84 138 ARG A C 1
ATOM 1155 O O . ARG A 1 138 ? 1.177 -5.035 12.734 1 84 138 ARG A O 1
ATOM 1162 N N . TYR A 1 139 ? 0.055 -3.396 11.609 1 83.5 139 TYR A N 1
ATOM 1163 C CA . TYR A 1 139 ? -1.24 -3.562 12.258 1 83.5 139 TYR A CA 1
ATOM 1164 C C . TYR A 1 139 ? -1.177 -3.135 13.719 1 83.5 139 TYR A C 1
ATOM 1166 O O . TYR A 1 139 ? -1.765 -3.783 14.586 1 83.5 139 TYR A O 1
ATOM 1174 N N . THR A 1 140 ? -0.392 -2.166 13.969 1 86.5 140 THR A N 1
ATOM 1175 C CA . THR A 1 140 ? -0.345 -1.523 15.281 1 86.5 140 THR A CA 1
ATOM 1176 C C . THR A 1 140 ? -0.509 -0.012 15.148 1 86.5 140 THR A C 1
ATOM 1178 O O . THR A 1 140 ? -0.339 0.542 14.062 1 86.5 140 THR A O 1
ATOM 1181 N N . TYR A 1 141 ? -0.93 0.593 16.281 1 91.69 141 TYR A N 1
ATOM 1182 C CA . TYR A 1 141 ? -0.914 2.051 16.344 1 91.69 141 TYR A CA 1
ATOM 1183 C C . TYR A 1 141 ? 0.506 2.572 16.531 1 91.69 141 TYR A C 1
ATOM 1185 O O . TYR A 1 141 ? 1.32 1.944 17.219 1 91.69 141 TYR A O 1
ATOM 1193 N N . ILE A 1 142 ? 0.798 3.693 15.945 1 95.06 142 ILE A N 1
ATOM 1194 C CA . ILE A 1 142 ? 2.117 4.309 16.031 1 95.06 142 ILE A CA 1
ATOM 1195 C C . ILE A 1 142 ? 2.027 5.617 16.812 1 95.06 142 ILE A C 1
ATOM 1197 O O . ILE A 1 142 ? 1.269 6.516 16.438 1 95.06 142 ILE A O 1
ATOM 1201 N N . ASP A 1 143 ? 2.729 5.707 17.875 1 97.19 143 ASP A N 1
ATOM 1202 C CA . ASP A 1 143 ? 2.873 6.957 18.609 1 97.19 143 ASP A CA 1
ATOM 1203 C C . ASP A 1 143 ? 4.027 7.793 18.062 1 97.19 143 ASP A C 1
ATOM 1205 O O . ASP A 1 143 ? 5.184 7.59 18.438 1 97.19 143 ASP A O 1
ATOM 1209 N N . LEU A 1 144 ? 3.723 8.742 17.281 1 98.06 144 LEU A N 1
ATOM 1210 C CA . LEU A 1 144 ? 4.758 9.5 16.578 1 98.06 144 LEU A CA 1
ATOM 1211 C C . LEU A 1 144 ? 5.594 10.305 17.578 1 98.06 144 LEU A C 1
ATOM 1213 O O . LEU A 1 144 ? 6.789 10.516 17.359 1 98.06 144 LEU A O 1
ATOM 1217 N N . ILE A 1 145 ? 4.934 10.773 18.578 1 98.06 145 ILE A N 1
ATOM 1218 C CA . ILE A 1 145 ? 5.652 11.562 19.578 1 98.06 145 ILE A CA 1
ATOM 1219 C C . ILE A 1 145 ? 6.711 10.695 20.25 1 98.06 145 ILE A C 1
ATOM 1221 O O . ILE A 1 145 ? 7.875 11.094 20.359 1 98.06 145 ILE A O 1
ATOM 1225 N N . GLU A 1 146 ? 6.316 9.531 20.656 1 97.75 146 GLU A N 1
ATOM 1226 C CA . GLU A 1 146 ? 7.258 8.609 21.281 1 97.75 146 GLU A CA 1
ATOM 1227 C C . GLU A 1 146 ? 8.352 8.188 20.312 1 97.75 146 GLU A C 1
ATOM 1229 O O . GLU A 1 146 ? 9.516 8.078 20.688 1 97.75 146 GLU A O 1
ATOM 1234 N N . LYS A 1 147 ? 7.977 7.926 19.125 1 97.94 147 LYS A N 1
ATOM 1235 C CA . LYS A 1 147 ? 8.953 7.5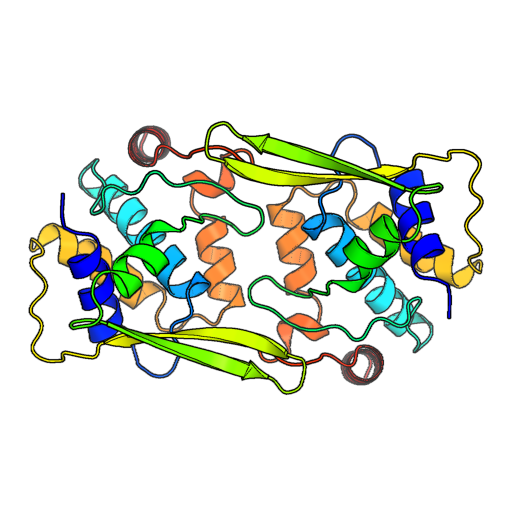35 18.109 1 97.94 147 LYS A CA 1
ATOM 1236 C C . LYS A 1 147 ? 9.977 8.648 17.875 1 97.94 147 LYS A C 1
ATOM 1238 O O . LYS A 1 147 ? 11.156 8.375 17.625 1 97.94 147 LYS A O 1
ATOM 1243 N N . ALA A 1 148 ? 9.539 9.898 17.891 1 97.81 148 ALA A N 1
ATOM 1244 C CA . ALA A 1 148 ? 10.445 11.023 17.703 1 97.81 148 ALA A CA 1
ATOM 1245 C C . ALA A 1 148 ? 11.477 11.086 18.828 1 97.81 148 ALA A C 1
ATOM 1247 O O . ALA A 1 148 ? 12.656 11.344 18.578 1 97.81 148 ALA A O 1
ATOM 1248 N N . LYS A 1 149 ? 11.016 10.812 20 1 97 149 LYS A N 1
ATOM 1249 C CA . LYS A 1 149 ? 11.922 10.789 21.141 1 97 149 LYS A CA 1
ATOM 1250 C C . LYS A 1 149 ? 12.984 9.703 20.984 1 97 149 LYS A C 1
ATOM 1252 O O . LYS A 1 149 ? 14.164 9.938 21.25 1 97 149 LYS A O 1
ATOM 1257 N N . GLU A 1 150 ? 12.539 8.578 20.562 1 95.94 150 GLU A N 1
ATOM 1258 C CA . GLU A 1 150 ? 13.445 7.457 20.344 1 95.94 150 GLU A CA 1
ATOM 1259 C C . GLU A 1 150 ? 14.453 7.777 19.25 1 95.94 150 GLU A C 1
ATOM 1261 O O . GLU A 1 150 ? 15.641 7.449 19.359 1 95.94 150 GLU A O 1
ATOM 1266 N N . TYR A 1 151 ? 13.969 8.359 18.234 1 95.44 151 TYR A N 1
ATOM 1267 C CA . TYR A 1 151 ? 14.766 8.664 17.062 1 95.44 151 TYR A CA 1
ATOM 1268 C C . TYR A 1 151 ? 15.852 9.688 17.391 1 95.44 151 TYR A C 1
ATOM 1270 O O . TYR A 1 151 ? 16.969 9.609 16.859 1 95.44 151 TYR A O 1
ATOM 1278 N N . MET A 1 152 ? 15.492 10.664 18.156 1 92.19 152 MET A N 1
ATOM 1279 C CA . MET A 1 152 ? 16.406 11.758 18.469 1 92.19 152 MET A CA 1
ATOM 1280 C C . MET A 1 152 ? 17.328 11.375 19.625 1 92.19 152 MET A C 1
ATOM 1282 O O . MET A 1 152 ? 18.281 12.094 19.922 1 92.19 152 MET A O 1
ATOM 1286 N N . SER A 1 153 ? 17.047 10.242 20.344 1 87.62 153 SER A N 1
ATOM 1287 C CA . SER A 1 153 ? 17.906 9.797 21.438 1 87.62 153 SER A CA 1
ATOM 1288 C C . SER A 1 153 ? 19.141 9.086 20.922 1 87.62 153 SER A C 1
ATOM 1290 O O . SER A 1 153 ? 19.125 8.508 19.828 1 87.62 153 SER A O 1
ATOM 1292 N N . MET B 1 1 ? -2.904 -22.922 -18.266 1 87.38 1 MET B N 1
ATOM 1293 C CA . MET B 1 1 ? -3.121 -22.031 -17.141 1 87.38 1 MET B CA 1
ATOM 1294 C C . MET B 1 1 ? -3.686 -22.781 -15.945 1 87.38 1 MET B C 1
ATOM 1296 O O . MET B 1 1 ? -4.555 -23.641 -16.094 1 87.38 1 MET B O 1
ATOM 1300 N N . ALA B 1 2 ? -2.998 -22.578 -14.867 1 95.5 2 ALA B N 1
ATOM 1301 C CA . ALA B 1 2 ? -3.408 -23.297 -13.664 1 95.5 2 ALA B CA 1
ATOM 1302 C C . ALA B 1 2 ? -4.605 -22.609 -13 1 95.5 2 ALA B C 1
ATOM 1304 O O . ALA B 1 2 ? -4.875 -21.438 -13.258 1 95.5 2 ALA B O 1
ATOM 1305 N N . GLU B 1 3 ? -5.312 -23.359 -12.258 1 97.5 3 GLU B N 1
ATOM 1306 C CA . GLU B 1 3 ? -6.363 -22.781 -11.43 1 97.5 3 GLU B CA 1
ATOM 1307 C C . GLU B 1 3 ? -5.77 -21.953 -10.297 1 97.5 3 GLU B C 1
ATOM 1309 O O . GLU B 1 3 ? -4.812 -22.375 -9.641 1 97.5 3 GLU B O 1
ATOM 1314 N N . LEU B 1 4 ? -6.383 -20.828 -10.102 1 98.38 4 LEU B N 1
ATOM 1315 C CA . LEU B 1 4 ? -5.879 -19.922 -9.078 1 98.38 4 LEU B CA 1
ATOM 1316 C C . LEU B 1 4 ? -5.848 -20.594 -7.715 1 98.38 4 LEU B C 1
ATOM 1318 O O . LEU B 1 4 ? -4.922 -20.375 -6.93 1 98.38 4 LEU B O 1
ATOM 1322 N N . ARG B 1 5 ? -6.867 -21.438 -7.441 1 98 5 ARG B N 1
ATOM 1323 C CA . ARG B 1 5 ? -6.91 -22.109 -6.152 1 98 5 ARG B CA 1
ATOM 1324 C C . ARG B 1 5 ? -5.676 -22.984 -5.957 1 98 5 ARG B C 1
ATOM 1326 O O . ARG B 1 5 ? -5.191 -23.156 -4.836 1 98 5 ARG B O 1
ATOM 1333 N N . ASP B 1 6 ? -5.168 -23.547 -7.035 1 98.56 6 ASP B N 1
ATOM 1334 C CA . ASP B 1 6 ? -3.996 -24.406 -6.945 1 98.56 6 ASP B CA 1
ATOM 1335 C C . ASP B 1 6 ? -2.738 -23.609 -6.645 1 98.56 6 ASP B C 1
ATOM 1337 O O . ASP B 1 6 ? -1.87 -24.047 -5.891 1 98.56 6 ASP B O 1
ATOM 1341 N N . ILE B 1 7 ? -2.633 -22.438 -7.258 1 98.69 7 ILE B N 1
ATOM 1342 C CA . ILE B 1 7 ? -1.511 -21.547 -6.996 1 98.69 7 ILE B CA 1
ATOM 1343 C C . ILE B 1 7 ? -1.525 -21.109 -5.531 1 98.69 7 ILE B C 1
ATOM 1345 O O . ILE B 1 7 ? -0.516 -21.234 -4.832 1 98.69 7 ILE B O 1
ATOM 1349 N N . ILE B 1 8 ? -2.691 -20.656 -5.066 1 97.62 8 ILE B N 1
ATOM 1350 C CA . ILE B 1 8 ? -2.865 -20.188 -3.695 1 97.62 8 ILE B CA 1
ATOM 1351 C C . ILE B 1 8 ? -2.518 -21.312 -2.721 1 97.62 8 ILE B C 1
ATOM 1353 O O . ILE B 1 8 ? -1.758 -21.094 -1.771 1 97.62 8 ILE B O 1
ATOM 1357 N N . ALA B 1 9 ? -3.045 -22.469 -3.016 1 97 9 ALA B N 1
ATOM 1358 C CA . ALA B 1 9 ? -2.832 -23.625 -2.133 1 97 9 ALA B CA 1
ATOM 1359 C C . ALA B 1 9 ? -1.35 -23.969 -2.039 1 97 9 ALA B C 1
ATOM 1361 O O . ALA B 1 9 ? -0.838 -24.25 -0.951 1 97 9 ALA B O 1
ATOM 1362 N N . HIS B 1 10 ? -0.677 -23.969 -3.152 1 97.19 10 HIS B N 1
ATOM 1363 C CA . HIS B 1 10 ? 0.741 -24.312 -3.158 1 97.19 10 HIS B CA 1
ATOM 1364 C C . HIS B 1 10 ? 1.554 -23.297 -2.35 1 97.19 10 HIS B C 1
ATOM 1366 O O . HIS B 1 10 ? 2.439 -23.688 -1.582 1 97.19 10 HIS B O 1
ATOM 1372 N N . ILE B 1 11 ? 1.234 -22.031 -2.488 1 97.12 11 ILE B N 1
ATOM 1373 C CA . ILE B 1 11 ? 1.936 -20.984 -1.749 1 97.12 11 ILE B CA 1
ATOM 1374 C C . ILE B 1 11 ? 1.692 -21.172 -0.252 1 97.12 11 ILE B C 1
ATOM 1376 O O . ILE B 1 11 ? 2.637 -21.156 0.542 1 97.12 11 ILE B O 1
ATOM 1380 N N . LEU B 1 12 ? 0.431 -21.344 0.131 1 95.44 12 LEU B N 1
ATOM 1381 C CA . LEU B 1 12 ? 0.094 -21.484 1.545 1 95.44 12 LEU B CA 1
ATOM 1382 C C . LEU B 1 12 ? 0.743 -22.719 2.146 1 95.44 12 LEU B C 1
ATOM 1384 O O . LEU B 1 12 ? 1.121 -22.719 3.32 1 95.44 12 LEU B O 1
ATOM 1388 N N . LYS B 1 13 ? 0.913 -23.719 1.353 1 93 13 LYS B N 1
ATOM 1389 C CA . LYS B 1 13 ? 1.499 -24.969 1.807 1 93 13 LYS B CA 1
ATOM 1390 C C . LYS B 1 13 ? 3.01 -24.844 1.98 1 93 13 LYS B C 1
ATOM 1392 O O . LYS B 1 13 ? 3.588 -25.438 2.895 1 93 13 LYS B O 1
ATOM 1397 N N . THR B 1 14 ? 3.633 -24.109 1.174 1 93.25 14 THR B N 1
ATOM 1398 C CA . THR B 1 14 ? 5.086 -24.125 1.05 1 93.25 14 THR B CA 1
ATOM 1399 C C . THR B 1 14 ? 5.711 -22.938 1.77 1 93.25 14 THR B C 1
ATOM 1401 O O . THR B 1 14 ? 6.836 -23.031 2.27 1 93.25 14 THR B O 1
ATOM 1404 N N . TYR B 1 15 ? 4.98 -21.781 1.835 1 93 15 TYR B N 1
ATOM 1405 C CA . TYR B 1 15 ? 5.527 -20.578 2.432 1 93 15 TYR B CA 1
ATOM 1406 C C . TYR B 1 15 ? 5.73 -20.75 3.934 1 93 15 TYR B C 1
ATOM 1408 O O . TYR B 1 15 ? 4.863 -21.281 4.625 1 93 15 TYR B O 1
ATOM 1416 N N . PRO B 1 16 ? 6.844 -20.359 4.398 1 85.81 16 PRO B N 1
ATOM 1417 C CA . PRO B 1 16 ? 7.082 -20.578 5.828 1 85.81 16 PRO B CA 1
ATOM 1418 C C . PRO B 1 16 ? 6.105 -19.812 6.711 1 85.81 16 PRO B C 1
ATOM 1420 O O . PRO B 1 16 ? 5.668 -18.719 6.348 1 85.81 16 PRO B O 1
ATOM 1423 N N . THR B 1 17 ? 5.488 -20.453 7.75 1 64.31 17 THR B N 1
ATOM 1424 C CA . THR B 1 17 ? 4.359 -20.094 8.594 1 64.31 17 THR B CA 1
ATOM 1425 C C . THR B 1 17 ? 4.688 -18.859 9.445 1 64.31 17 THR B C 1
ATOM 1427 O O . THR B 1 17 ? 3.826 -18.344 10.148 1 64.31 17 THR B O 1
ATOM 1430 N N . ARG B 1 18 ? 5.852 -18.469 9.461 1 57.31 18 ARG B N 1
ATOM 1431 C CA . ARG B 1 18 ? 6.188 -17.406 10.414 1 57.31 18 ARG B CA 1
ATOM 1432 C C . ARG B 1 18 ? 5.348 -16.156 10.172 1 57.31 18 ARG B C 1
ATOM 1434 O O . ARG B 1 18 ? 5.16 -15.344 11.07 1 57.31 18 ARG B O 1
ATOM 1441 N N . TYR B 1 19 ? 4.746 -16.078 9.055 1 60.59 19 TYR B N 1
ATOM 1442 C CA . TYR B 1 19 ? 4.035 -14.836 8.773 1 60.59 19 TYR B CA 1
ATOM 1443 C C . TYR B 1 19 ? 2.57 -15.102 8.445 1 60.59 19 TYR B C 1
ATOM 1445 O O . TYR B 1 19 ? 2.246 -16.094 7.801 1 60.59 19 TYR B O 1
ATOM 1453 N N . ASP B 1 20 ? 1.769 -14.445 9.102 1 73.81 20 ASP B N 1
ATOM 1454 C CA . ASP B 1 20 ? 0.376 -14.445 8.656 1 73.81 20 ASP B CA 1
ATOM 1455 C C . ASP B 1 20 ? 0.266 -14.047 7.188 1 73.81 20 ASP B C 1
ATOM 1457 O O . ASP B 1 20 ? 0.94 -13.117 6.738 1 73.81 20 ASP B O 1
ATOM 1461 N N . MET B 1 21 ? -0.419 -14.953 6.5 1 90.5 21 MET B N 1
ATOM 1462 C CA . MET B 1 21 ? -0.603 -14.68 5.078 1 90.5 21 MET B CA 1
ATOM 1463 C C . MET B 1 21 ? -1.795 -13.758 4.848 1 90.5 21 MET B C 1
ATOM 1465 O O . MET B 1 21 ? -2.932 -14.219 4.738 1 90.5 21 MET B O 1
ATOM 1469 N N . SER B 1 22 ? -1.457 -12.492 4.754 1 89.38 22 SER B N 1
ATOM 1470 C CA . SER B 1 22 ? -2.504 -11.508 4.484 1 89.38 22 SER B CA 1
ATOM 1471 C C . SER B 1 22 ? -2.889 -11.508 3.01 1 89.38 22 SER B C 1
ATOM 1473 O O . SER B 1 22 ? -2.172 -12.062 2.174 1 89.38 22 SER B O 1
ATOM 1475 N N . ASN B 1 23 ? -4.027 -10.953 2.719 1 90.19 23 ASN B N 1
ATOM 1476 C CA . ASN B 1 23 ? -4.438 -10.789 1.327 1 90.19 23 ASN B CA 1
ATOM 1477 C C . ASN B 1 23 ? -3.389 -10.031 0.519 1 90.19 23 ASN B C 1
ATOM 1479 O O . ASN B 1 23 ? -3.1 -10.391 -0.625 1 90.19 23 ASN B O 1
ATOM 1483 N N . ALA B 1 24 ? -2.854 -8.977 1.118 1 89.88 24 ALA B N 1
ATOM 1484 C CA . ALA B 1 24 ? -1.846 -8.172 0.434 1 89.88 24 ALA B CA 1
ATOM 1485 C C . ALA B 1 24 ? -0.617 -9.008 0.089 1 89.88 24 ALA B C 1
ATOM 1487 O O . ALA B 1 24 ? -0.144 -8.992 -1.05 1 89.88 24 ALA B O 1
ATOM 1488 N N . ARG B 1 25 ? -0.125 -9.781 1.054 1 92 25 ARG B N 1
ATOM 1489 C CA . ARG B 1 25 ? 1.072 -10.586 0.82 1 92 25 ARG B CA 1
ATOM 1490 C C . ARG B 1 25 ? 0.803 -11.688 -0.197 1 92 25 ARG B C 1
ATOM 1492 O O . ARG B 1 25 ? 1.58 -11.883 -1.135 1 92 25 ARG B O 1
ATOM 1499 N N . LEU B 1 26 ? -0.283 -12.367 -0.029 1 95.56 26 LEU B N 1
ATOM 1500 C CA . LEU B 1 26 ? -0.623 -13.484 -0.911 1 95.56 26 LEU B CA 1
ATOM 1501 C C . LEU B 1 26 ? -0.826 -13 -2.342 1 95.56 26 LEU B C 1
ATOM 1503 O O . LEU B 1 26 ? -0.325 -13.609 -3.287 1 95.56 26 LEU B O 1
ATOM 1507 N N . THR B 1 27 ? -1.531 -11.922 -2.49 1 95.69 27 THR B N 1
ATOM 1508 C CA . THR B 1 27 ? -1.77 -11.336 -3.807 1 95.69 27 THR B CA 1
ATOM 1509 C C . THR B 1 27 ? -0.451 -11.023 -4.504 1 95.69 27 THR B C 1
ATOM 1511 O O . THR B 1 27 ? -0.276 -11.336 -5.684 1 95.69 27 THR B O 1
ATOM 1514 N N . LYS B 1 28 ? 0.457 -10.461 -3.754 1 96.31 28 LYS B N 1
ATOM 1515 C CA . LYS B 1 28 ? 1.727 -10.055 -4.352 1 96.31 28 LYS B CA 1
ATOM 1516 C C . LYS B 1 28 ? 2.604 -11.266 -4.648 1 96.31 28 LYS B C 1
ATOM 1518 O O . LYS B 1 28 ? 3.363 -11.266 -5.621 1 96.31 28 LYS B O 1
ATOM 1523 N N . LEU B 1 29 ? 2.473 -12.312 -3.848 1 97.75 29 LEU B N 1
ATOM 1524 C CA . LEU B 1 29 ? 3.189 -13.547 -4.145 1 97.75 29 LEU B CA 1
ATOM 1525 C C . LEU B 1 29 ? 2.688 -14.164 -5.445 1 97.75 29 LEU B C 1
ATOM 1527 O O . LEU B 1 29 ? 3.482 -14.648 -6.258 1 97.75 29 LEU B O 1
ATOM 1531 N N . VAL B 1 30 ? 1.404 -14.148 -5.637 1 98.62 30 VAL B N 1
ATOM 1532 C CA . VAL B 1 30 ? 0.84 -14.656 -6.883 1 98.62 30 VAL B CA 1
ATOM 1533 C C . VAL B 1 30 ? 1.308 -13.789 -8.055 1 98.62 30 VAL B C 1
ATOM 1535 O O . VAL B 1 30 ? 1.703 -14.312 -9.094 1 98.62 30 VAL B O 1
ATOM 1538 N N . TYR B 1 31 ? 1.341 -12.492 -7.859 1 98.75 31 TYR B N 1
ATOM 1539 C CA . TYR B 1 31 ? 1.832 -11.578 -8.883 1 98.75 31 TYR B CA 1
ATOM 1540 C C . TYR B 1 31 ? 3.275 -11.891 -9.25 1 98.75 31 TYR B C 1
ATOM 1542 O O . TYR B 1 31 ? 3.609 -12.008 -10.43 1 98.75 31 TYR B O 1
ATOM 1550 N N . LEU B 1 32 ? 4.082 -11.992 -8.258 1 98.75 32 LEU B N 1
ATOM 1551 C CA . LEU B 1 32 ? 5.492 -12.273 -8.5 1 98.75 32 LEU B CA 1
ATOM 1552 C C . LEU B 1 32 ? 5.676 -13.609 -9.211 1 98.75 32 LEU B C 1
ATOM 1554 O O . LEU B 1 32 ? 6.566 -13.75 -10.047 1 98.75 32 LEU B O 1
ATOM 1558 N N . SER B 1 33 ? 4.871 -14.531 -8.852 1 98.88 33 SER B N 1
ATOM 1559 C CA . SER B 1 33 ? 4.922 -15.844 -9.508 1 98.88 33 SER B CA 1
ATOM 1560 C C . SER B 1 33 ? 4.543 -15.742 -10.977 1 98.88 33 SER B C 1
ATOM 1562 O O . SER B 1 33 ? 5.215 -16.312 -11.836 1 98.88 33 SER B O 1
ATOM 1564 N N . ASP B 1 34 ? 3.432 -15.039 -11.234 1 98.81 34 ASP B N 1
ATOM 1565 C CA . ASP B 1 34 ? 3.043 -14.789 -12.617 1 98.81 34 ASP B CA 1
ATOM 1566 C C . ASP B 1 34 ? 4.16 -14.086 -13.383 1 98.81 34 ASP B C 1
ATOM 1568 O O . ASP B 1 34 ? 4.477 -14.461 -14.516 1 98.81 34 ASP B O 1
ATOM 1572 N N . TRP B 1 35 ? 4.746 -13.062 -12.75 1 98.75 35 TRP B N 1
ATOM 1573 C CA . TRP B 1 35 ? 5.805 -12.297 -13.391 1 98.75 35 TRP B CA 1
ATOM 1574 C C . TRP B 1 35 ? 7.016 -13.172 -13.695 1 98.75 35 TRP B C 1
ATOM 1576 O O . TRP B 1 35 ? 7.523 -13.18 -14.82 1 98.75 35 TRP B O 1
ATOM 1586 N N . ARG B 1 36 ? 7.434 -13.938 -12.672 1 98.56 36 ARG B N 1
ATOM 1587 C CA . ARG B 1 36 ? 8.555 -14.859 -12.844 1 98.56 36 ARG B CA 1
ATOM 1588 C C . ARG B 1 36 ? 8.297 -15.836 -13.984 1 98.56 36 ARG B C 1
ATOM 1590 O O . ARG B 1 36 ? 9.188 -16.125 -14.781 1 98.56 36 ARG B O 1
ATOM 1597 N N . HIS B 1 37 ? 7.113 -16.344 -14.031 1 98.69 37 HIS B N 1
ATOM 1598 C CA . HIS B 1 37 ? 6.77 -17.344 -15.031 1 98.69 37 HIS B CA 1
ATOM 1599 C C . HIS B 1 37 ? 6.723 -16.734 -16.422 1 98.69 37 HIS B C 1
ATOM 1601 O O . HIS B 1 37 ? 7.129 -17.375 -17.406 1 98.69 37 HIS B O 1
ATOM 1607 N N . CYS B 1 38 ? 6.227 -15.547 -16.531 1 98.56 38 CYS B N 1
ATOM 1608 C CA . CYS B 1 38 ? 6.234 -14.844 -17.812 1 98.56 38 CYS B CA 1
ATOM 1609 C C . CYS B 1 38 ? 7.652 -14.703 -18.344 1 98.56 38 CYS B C 1
ATOM 1611 O O . CYS B 1 38 ? 7.887 -14.859 -19.547 1 98.56 38 CYS B O 1
ATOM 1613 N N . LEU B 1 39 ? 8.57 -14.359 -17.453 1 97.94 39 LEU B N 1
ATOM 1614 C CA . LEU B 1 39 ? 9.953 -14.18 -17.859 1 97.94 39 LEU B CA 1
ATOM 1615 C C . LEU B 1 39 ? 10.539 -15.492 -18.375 1 97.94 39 LEU B C 1
ATOM 1617 O O . LEU B 1 39 ? 11.391 -15.477 -19.281 1 97.94 39 LEU B O 1
ATOM 1621 N N . ARG B 1 40 ? 10.023 -16.547 -17.906 1 96.88 40 ARG B N 1
ATOM 1622 C CA . ARG B 1 40 ? 10.609 -17.844 -18.219 1 96.88 40 ARG B CA 1
ATOM 1623 C C . ARG B 1 40 ? 9.914 -18.469 -19.422 1 96.88 40 ARG B C 1
ATOM 1625 O O . ARG B 1 40 ? 10.547 -19.156 -20.234 1 96.88 40 ARG B O 1
ATOM 1632 N N . THR B 1 41 ? 8.594 -18.281 -19.578 1 96.62 41 THR B N 1
ATOM 1633 C CA . THR B 1 41 ? 7.844 -19.094 -20.516 1 96.62 41 THR B CA 1
ATOM 1634 C C . THR B 1 41 ? 6.961 -18.219 -21.406 1 96.62 41 THR B C 1
ATOM 1636 O O . THR B 1 41 ? 6.242 -18.734 -22.266 1 96.62 41 THR B O 1
ATOM 1639 N N . ASN B 1 42 ? 6.91 -16.953 -21.125 1 95.88 42 ASN B N 1
ATOM 1640 C CA . ASN B 1 42 ? 6.07 -15.992 -21.844 1 95.88 42 ASN B CA 1
ATOM 1641 C C . ASN B 1 42 ? 4.59 -16.25 -21.594 1 95.88 42 ASN B C 1
ATOM 1643 O O . ASN B 1 42 ? 3.768 -16.125 -22.5 1 95.88 42 ASN B O 1
ATOM 1647 N N . SER B 1 43 ? 4.309 -16.766 -20.406 1 97.81 43 SER B N 1
ATOM 1648 C CA . SER B 1 43 ? 2.928 -16.984 -19.984 1 97.81 43 SER B CA 1
ATOM 1649 C C . SER B 1 43 ? 2.779 -16.828 -18.484 1 97.81 43 SER B C 1
ATOM 1651 O O . SER B 1 43 ? 3.709 -17.125 -17.719 1 97.81 43 SER B O 1
ATOM 1653 N N . GLN B 1 44 ? 1.588 -16.359 -18.094 1 98.62 44 GLN B N 1
ATOM 1654 C CA . GLN B 1 44 ? 1.277 -16.359 -16.672 1 98.62 44 GLN B CA 1
ATOM 1655 C C . GLN B 1 44 ? 0.915 -17.766 -16.188 1 98.62 44 GLN B C 1
ATOM 1657 O O . GLN B 1 44 ? 0.567 -18.625 -17 1 98.62 44 GLN B O 1
ATOM 1662 N N . ILE B 1 45 ? 1.073 -17.938 -14.898 1 98.81 45 ILE B N 1
ATOM 1663 C CA . ILE B 1 45 ? 0.533 -19.156 -14.312 1 98.81 45 ILE B CA 1
ATOM 1664 C C . ILE B 1 45 ? -0.979 -19.031 -14.141 1 98.81 45 ILE B C 1
ATOM 1666 O O . ILE B 1 45 ? -1.737 -19.906 -14.555 1 98.81 45 ILE B O 1
ATOM 1670 N N . SER B 1 46 ? -1.419 -17.938 -13.539 1 98.62 46 SER B N 1
ATOM 1671 C CA . SER B 1 46 ? -2.838 -17.672 -13.312 1 98.62 46 SER B CA 1
ATOM 1672 C C . SER B 1 46 ? -3.469 -16.984 -14.523 1 98.62 46 SER B C 1
ATOM 1674 O O . SER B 1 46 ? -2.771 -16.609 -15.469 1 98.62 46 SER B O 1
ATOM 1676 N N . ASN B 1 47 ? -4.801 -16.828 -14.414 1 97.25 47 ASN B N 1
ATOM 1677 C CA . ASN B 1 47 ? -5.527 -16.078 -15.438 1 97.25 47 ASN B CA 1
ATOM 1678 C C . ASN B 1 47 ? -5.883 -14.68 -14.945 1 97.25 47 ASN B C 1
ATOM 1680 O O . ASN B 1 47 ? -6.781 -14.031 -15.492 1 97.25 47 ASN B O 1
ATOM 1684 N N . ILE B 1 48 ? -5.188 -14.234 -13.977 1 97.38 48 ILE B N 1
ATOM 1685 C CA . ILE B 1 48 ? -5.492 -12.938 -13.375 1 97.38 48 ILE B CA 1
ATOM 1686 C C . ILE B 1 48 ? -5.133 -11.82 -14.352 1 97.38 48 ILE B C 1
ATOM 1688 O O . ILE B 1 48 ? -4.078 -11.859 -14.992 1 97.38 48 ILE B O 1
ATOM 1692 N N . LYS B 1 49 ? -6.094 -10.867 -14.5 1 95.06 49 LYS B N 1
ATOM 1693 C CA . LYS B 1 49 ? -5.77 -9.586 -15.102 1 95.06 49 LYS B CA 1
ATOM 1694 C C . LYS B 1 49 ? -5.289 -8.586 -14.055 1 95.06 49 LYS B C 1
ATOM 1696 O O . LYS B 1 49 ? -6.098 -7.957 -13.367 1 95.06 49 LYS B O 1
ATOM 1701 N N . TRP B 1 50 ? -3.994 -8.367 -14.023 1 95.75 50 TRP B N 1
ATOM 1702 C CA . TRP B 1 50 ? -3.385 -7.605 -12.938 1 95.75 50 TRP B CA 1
ATOM 1703 C C . TRP B 1 50 ? -3.662 -6.113 -13.102 1 95.75 50 TRP B C 1
ATOM 1705 O O . TRP B 1 50 ? -3.615 -5.582 -14.211 1 95.75 50 TRP B O 1
ATOM 1715 N N . PHE B 1 51 ? -3.961 -5.52 -12.039 1 92.38 51 PHE B N 1
ATOM 1716 C CA . PHE B 1 51 ? -4.266 -4.098 -11.953 1 92.38 51 PHE B CA 1
ATOM 1717 C C . PHE B 1 51 ? -3.307 -3.395 -11.008 1 92.38 51 PHE B C 1
ATOM 1719 O O . PHE B 1 51 ? -3.02 -3.898 -9.914 1 92.38 51 PHE B O 1
ATOM 1726 N N . PHE B 1 52 ? -2.707 -2.324 -11.508 1 91.19 52 PHE B N 1
ATOM 1727 C CA . PHE B 1 52 ? -1.832 -1.526 -10.656 1 91.19 52 PHE B CA 1
ATOM 1728 C C . PHE B 1 52 ? -2.635 -0.514 -9.852 1 91.19 52 PHE B C 1
ATOM 1730 O O . PHE B 1 52 ? -2.992 0.55 -10.359 1 91.19 52 PHE B O 1
ATOM 1737 N N . ASN B 1 53 ? -2.814 -0.88 -8.57 1 85.62 53 ASN B N 1
ATOM 1738 C CA . ASN B 1 53 ? -3.551 -0.012 -7.66 1 85.62 53 ASN B CA 1
ATOM 1739 C C . ASN B 1 53 ? -2.609 0.84 -6.812 1 85.62 53 ASN B C 1
ATOM 1741 O O . ASN B 1 53 ? -1.411 0.917 -7.094 1 85.62 53 ASN B O 1
ATOM 1745 N N . ASN B 1 54 ? -3.096 1.547 -5.895 1 76.69 54 ASN B N 1
ATOM 1746 C CA . ASN B 1 54 ? -2.328 2.465 -5.062 1 76.69 54 ASN B CA 1
ATOM 1747 C C . ASN B 1 54 ? -1.106 1.783 -4.453 1 76.69 54 ASN B C 1
ATOM 1749 O O . ASN B 1 54 ? -0.013 2.352 -4.445 1 76.69 54 ASN B O 1
ATOM 1753 N N . PHE B 1 55 ? -1.242 0.542 -4.152 1 80.44 55 PHE B N 1
ATOM 1754 C CA . PHE B 1 55 ? -0.203 -0.078 -3.34 1 80.44 55 PHE B CA 1
ATOM 1755 C C . PHE B 1 55 ? 0.421 -1.261 -4.07 1 80.44 55 PHE B C 1
ATOM 1757 O O . PHE B 1 55 ? 0.819 -2.244 -3.441 1 80.44 55 PHE B O 1
ATOM 1764 N N . GLY B 1 56 ? 0.352 -1.067 -5.438 1 88.81 56 GLY B N 1
ATOM 1765 C CA . GLY B 1 56 ? 0.934 -2.162 -6.199 1 88.81 56 GLY B CA 1
ATOM 1766 C C . GLY B 1 56 ? -0.101 -3 -6.926 1 88.81 56 GLY B C 1
ATOM 1767 O O . GLY B 1 56 ? -1.234 -2.561 -7.125 1 88.81 56 GLY B O 1
ATOM 1768 N N . PRO B 1 57 ? 0.38 -4.121 -7.332 1 93.75 57 PRO B N 1
ATOM 1769 C CA . PRO B 1 57 ? -0.561 -5.012 -8.016 1 93.75 57 PRO B CA 1
ATOM 1770 C C . PRO B 1 57 ? -1.654 -5.539 -7.086 1 93.75 57 PRO B C 1
ATOM 1772 O O . PRO B 1 57 ? -1.362 -6.004 -5.984 1 93.75 57 PRO B O 1
ATOM 1775 N N . PHE B 1 58 ? -2.83 -5.402 -7.539 1 88.06 58 PHE B N 1
ATOM 1776 C CA . PHE B 1 58 ? -3.945 -5.805 -6.688 1 88.06 58 PHE B CA 1
ATOM 1777 C C . PHE B 1 58 ? -5.105 -6.328 -7.523 1 88.06 58 PHE B C 1
ATOM 1779 O O . PHE B 1 58 ? -5.371 -5.816 -8.609 1 88.06 58 PHE B O 1
ATOM 1786 N N . VAL B 1 59 ? -5.719 -7.367 -7.008 1 89.62 59 VAL B N 1
ATOM 1787 C CA . VAL B 1 59 ? -6.949 -7.914 -7.57 1 89.62 59 VAL B CA 1
ATOM 1788 C C . VAL B 1 59 ? -7.785 -8.555 -6.469 1 89.62 59 VAL B C 1
ATOM 1790 O O . VAL B 1 59 ? -7.262 -8.891 -5.402 1 89.62 59 VAL B O 1
ATOM 1793 N N . TRP B 1 60 ? -9.055 -8.688 -6.711 1 89.88 60 TRP B N 1
ATOM 1794 C CA . TRP B 1 60 ? -9.938 -9.352 -5.758 1 89.88 60 TRP B CA 1
ATOM 1795 C C . TRP B 1 60 ? -9.953 -10.859 -5.984 1 89.88 60 TRP B C 1
ATOM 1797 O O . TRP B 1 60 ? -10.461 -11.609 -5.148 1 89.88 60 TRP B O 1
ATOM 1807 N N . ASP B 1 61 ? -9.398 -11.305 -7.066 1 94.25 61 ASP B N 1
ATOM 1808 C CA . ASP B 1 61 ? -9.453 -12.695 -7.512 1 94.25 61 ASP B CA 1
ATOM 1809 C C . ASP B 1 61 ? -8.984 -13.648 -6.414 1 94.25 61 ASP B C 1
ATOM 1811 O O . ASP B 1 61 ? -9.547 -14.727 -6.238 1 94.25 61 ASP B O 1
ATOM 1815 N N . ILE B 1 62 ? -7.992 -13.219 -5.703 1 95.75 62 ILE B N 1
ATOM 1816 C CA . ILE B 1 62 ? -7.379 -14.094 -4.707 1 95.75 62 ILE B CA 1
ATOM 1817 C C . ILE B 1 62 ? -8.352 -14.32 -3.551 1 95.75 62 ILE B C 1
ATOM 1819 O O . ILE B 1 62 ? -8.648 -15.461 -3.197 1 95.75 62 ILE B O 1
ATOM 1823 N N . LYS B 1 63 ? -8.805 -13.242 -2.982 1 93.56 63 LYS B N 1
ATOM 1824 C CA . LYS B 1 63 ? -9.766 -13.328 -1.89 1 93.56 63 LYS B CA 1
ATOM 1825 C C . LYS B 1 63 ? -11.031 -14.055 -2.332 1 93.56 63 LYS B C 1
ATOM 1827 O O . LYS B 1 63 ? -11.547 -14.914 -1.608 1 93.56 63 LYS B O 1
ATOM 1832 N N . ASP B 1 64 ? -11.523 -13.742 -3.488 1 95.62 64 ASP B N 1
ATOM 1833 C CA . ASP B 1 64 ? -12.742 -14.359 -4.008 1 95.62 64 ASP B CA 1
ATOM 1834 C C . ASP B 1 64 ? -12.562 -15.867 -4.188 1 95.62 64 ASP B C 1
ATOM 1836 O O . ASP B 1 64 ? -13.453 -16.641 -3.84 1 95.62 64 ASP B O 1
ATOM 1840 N N . THR B 1 65 ? -11.445 -16.219 -4.77 1 97.5 65 THR B N 1
ATOM 1841 C CA . THR B 1 65 ? -11.172 -17.625 -4.98 1 97.5 65 THR B CA 1
ATOM 1842 C C . THR B 1 65 ? -11.156 -18.375 -3.652 1 97.5 65 THR B C 1
ATOM 1844 O O . THR B 1 65 ? -11.703 -19.484 -3.549 1 97.5 65 THR B O 1
ATOM 1847 N N . ALA B 1 66 ? -10.547 -17.828 -2.65 1 96.31 66 ALA B N 1
ATOM 1848 C CA . ALA B 1 66 ? -10.5 -18.469 -1.337 1 96.31 66 ALA B CA 1
ATOM 1849 C C . ALA B 1 66 ? -11.906 -18.609 -0.746 1 96.31 66 ALA B C 1
ATOM 1851 O O . ALA B 1 66 ? -12.258 -19.656 -0.217 1 96.31 66 ALA B O 1
ATOM 1852 N N . LYS B 1 67 ? -12.672 -17.562 -0.893 1 95.75 67 LYS B N 1
ATOM 1853 C CA . LYS B 1 67 ? -14.039 -17.578 -0.364 1 95.75 67 LYS B CA 1
ATOM 1854 C C . LYS B 1 67 ? -14.891 -18.625 -1.062 1 95.75 67 LYS B C 1
ATOM 1856 O O . LYS B 1 67 ? -15.773 -19.234 -0.443 1 95.75 67 LYS B O 1
ATOM 1861 N N . GLU B 1 68 ? -14.633 -18.75 -2.336 1 97.44 68 GLU B N 1
ATOM 1862 C CA . GLU B 1 68 ? -15.422 -19.672 -3.156 1 97.44 68 GLU B CA 1
ATOM 1863 C C . GLU B 1 68 ? -14.984 -21.125 -2.938 1 97.44 68 GLU B C 1
ATOM 1865 O O . GLU B 1 68 ? -15.617 -22.047 -3.451 1 97.44 68 GLU B O 1
ATOM 1870 N N . ASN B 1 69 ? -13.93 -21.359 -2.242 1 97.19 69 ASN B N 1
ATOM 1871 C CA . ASN B 1 69 ? -13.406 -22.703 -1.982 1 97.19 69 ASN B CA 1
ATOM 1872 C C . ASN B 1 69 ? -13.188 -22.938 -0.491 1 97.19 69 ASN B C 1
ATOM 1874 O O . ASN B 1 69 ? -12.07 -23.25 -0.066 1 97.19 69 ASN B O 1
ATOM 1878 N N . PRO B 1 70 ? -14.242 -22.891 0.304 1 95.06 70 PRO B N 1
ATOM 1879 C CA . PRO B 1 70 ? -14.125 -23 1.76 1 95.06 70 PRO B CA 1
ATOM 1880 C C . PRO B 1 70 ? -13.625 -24.359 2.213 1 95.06 70 PRO B C 1
ATOM 1882 O O . PRO B 1 70 ? -13.188 -24.516 3.357 1 95.06 70 PRO B O 1
ATOM 1885 N N . HIS B 1 71 ? -13.719 -25.328 1.346 1 95.19 71 HIS B N 1
ATOM 1886 C CA . HIS B 1 71 ? -13.219 -26.656 1.698 1 95.19 71 HIS B CA 1
ATOM 1887 C C . HIS B 1 71 ? -11.703 -26.719 1.599 1 95.19 71 HIS B C 1
ATOM 1889 O O . HIS B 1 71 ? -11.07 -27.609 2.162 1 95.19 71 HIS B O 1
ATOM 1895 N N . ILE B 1 72 ? -11.141 -25.75 0.92 1 96.62 72 ILE B N 1
ATOM 1896 C CA . ILE B 1 72 ? -9.695 -25.719 0.735 1 96.62 72 ILE B CA 1
ATOM 1897 C C . ILE B 1 72 ? -9.078 -24.641 1.633 1 96.62 72 ILE B C 1
ATOM 1899 O O . ILE B 1 72 ? -8.031 -24.859 2.24 1 96.62 72 ILE B O 1
ATOM 1903 N N . PHE B 1 73 ? -9.75 -23.531 1.738 1 96.5 73 PHE B N 1
ATOM 1904 C CA . PHE B 1 73 ? -9.172 -22.375 2.4 1 96.5 73 PHE B CA 1
ATOM 1905 C C . PHE B 1 73 ? -10.047 -21.922 3.564 1 96.5 73 PHE B C 1
ATOM 1907 O O . PHE B 1 73 ? -11.273 -22.016 3.504 1 96.5 73 PHE B O 1
ATOM 1914 N N . GLU B 1 74 ? -9.422 -21.422 4.555 1 93.44 74 GLU B N 1
ATOM 1915 C CA . GLU B 1 74 ? -10.055 -20.703 5.66 1 93.44 74 GLU B CA 1
ATOM 1916 C C . GLU B 1 74 ? -9.586 -19.266 5.727 1 93.44 74 GLU B C 1
ATOM 1918 O O . GLU B 1 74 ? -8.391 -18.984 5.594 1 93.44 74 GLU B O 1
ATOM 1923 N N . LEU B 1 75 ? -10.516 -18.328 5.742 1 92.12 75 LEU B N 1
ATOM 1924 C CA . LEU B 1 75 ? -10.211 -16.922 5.941 1 92.12 75 LEU B CA 1
ATOM 1925 C C . LEU B 1 75 ? -10.508 -16.5 7.375 1 92.12 75 LEU B C 1
ATOM 1927 O O . LEU B 1 75 ? -11.648 -16.578 7.828 1 92.12 75 LEU B O 1
ATOM 1931 N N . GLU B 1 76 ? -9.461 -16.172 8.031 1 89.12 76 GLU B N 1
ATOM 1932 C CA . GLU B 1 76 ? -9.602 -15.664 9.391 1 89.12 76 GLU B CA 1
ATOM 1933 C C . GLU B 1 76 ? -9.508 -14.148 9.43 1 89.12 76 GLU B C 1
ATOM 1935 O O . GLU B 1 76 ? -8.531 -13.57 8.938 1 89.12 76 GLU B O 1
ATOM 1940 N N . THR B 1 77 ? -10.609 -13.555 9.828 1 82.5 77 THR B N 1
ATOM 1941 C CA . THR B 1 77 ? -10.602 -12.102 9.914 1 82.5 77 THR B CA 1
ATOM 1942 C C . THR B 1 77 ? -10.539 -11.648 11.375 1 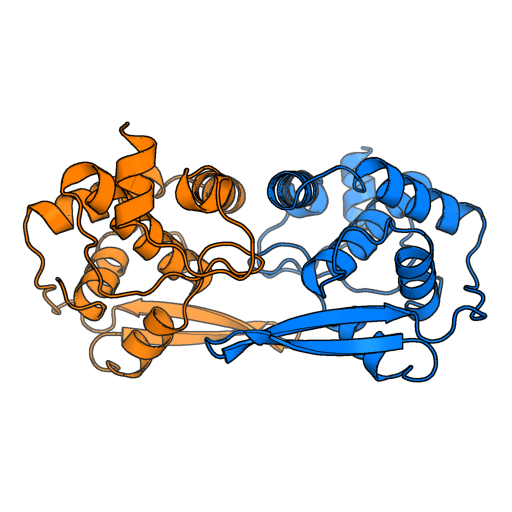82.5 77 THR B C 1
ATOM 1944 O O . THR B 1 77 ? -11.312 -12.125 12.211 1 82.5 77 THR B O 1
ATOM 1947 N N . THR B 1 78 ? -9.43 -10.984 11.695 1 76.06 78 THR B N 1
ATOM 1948 C CA . THR B 1 78 ? -9.305 -10.438 13.047 1 76.06 78 THR B CA 1
ATOM 1949 C C . THR B 1 78 ? -9.406 -8.914 13.016 1 76.06 78 THR B C 1
ATOM 1951 O O . THR B 1 78 ? -9.086 -8.281 12.008 1 76.06 78 THR B O 1
ATOM 1954 N N . THR B 1 79 ? -10.18 -8.445 13.875 1 72.69 79 THR B N 1
ATOM 1955 C CA . THR B 1 79 ? -10.328 -7.004 14.023 1 72.69 79 THR B CA 1
ATOM 1956 C C . THR B 1 79 ? -9.555 -6.496 15.227 1 72.69 79 THR B C 1
ATOM 1958 O O . THR B 1 79 ? -9.57 -7.117 16.297 1 72.69 79 THR B O 1
ATOM 1961 N N . ASN B 1 80 ? -8.664 -5.578 14.875 1 62.56 80 ASN B N 1
ATOM 1962 C CA . ASN B 1 80 ? -7.977 -5.008 16.031 1 62.56 80 ASN B CA 1
ATOM 1963 C C . ASN B 1 80 ? -8.891 -4.082 16.828 1 62.56 80 ASN B C 1
ATOM 1965 O O . ASN B 1 80 ? -10.078 -3.949 16.516 1 62.56 80 ASN B O 1
ATOM 1969 N N . MET B 1 81 ? -8.367 -3.719 17.906 1 57.5 81 MET B N 1
ATOM 1970 C CA . MET B 1 81 ? -9.141 -2.912 18.844 1 57.5 81 MET B CA 1
ATOM 1971 C C . MET B 1 81 ? -9.688 -1.66 18.172 1 57.5 81 MET B C 1
ATOM 1973 O O . MET B 1 81 ? -10.648 -1.062 18.641 1 57.5 81 MET B O 1
ATOM 1977 N N . TYR B 1 82 ? -9.148 -1.336 17.016 1 55.56 82 TYR B N 1
ATOM 1978 C CA . TYR B 1 82 ? -9.547 -0.1 16.359 1 55.56 82 TYR B CA 1
ATOM 1979 C C . TYR B 1 82 ? -10.516 -0.381 15.211 1 55.56 82 TYR B C 1
ATOM 1981 O O . TYR B 1 82 ? -10.969 0.542 14.531 1 55.56 82 TYR B O 1
ATOM 1989 N N . GLY B 1 83 ? -10.773 -1.628 15.039 1 64.06 83 GLY B N 1
ATOM 1990 C CA . GLY B 1 83 ? -11.773 -1.992 14.047 1 64.06 83 GLY B CA 1
ATOM 1991 C C . GLY B 1 83 ? -11.188 -2.348 12.695 1 64.06 83 GLY B C 1
ATOM 1992 O O . GLY B 1 83 ? -11.922 -2.631 11.75 1 64.06 83 GLY B O 1
ATOM 1993 N N . ASP B 1 84 ? -9.867 -2.209 12.656 1 64.81 84 ASP B N 1
ATOM 1994 C CA . ASP B 1 84 ? -9.242 -2.57 11.383 1 64.81 84 ASP B CA 1
ATOM 1995 C C . ASP B 1 84 ? -9.195 -4.086 11.211 1 64.81 84 ASP B C 1
ATOM 1997 O O . ASP B 1 84 ? -8.992 -4.824 12.18 1 64.81 84 ASP B O 1
ATOM 2001 N N . GLN B 1 85 ? -9.602 -4.379 9.992 1 69.75 85 GLN B N 1
ATOM 2002 C CA . GLN B 1 85 ? -9.727 -5.812 9.75 1 69.75 85 GLN B CA 1
ATOM 2003 C C . GLN B 1 85 ? -8.484 -6.359 9.047 1 69.75 85 GLN B C 1
ATOM 2005 O O . GLN B 1 85 ? -7.934 -5.703 8.156 1 69.75 85 GLN B O 1
ATOM 2010 N N . LYS B 1 86 ? -7.902 -7.387 9.664 1 76.62 86 LYS B N 1
ATOM 2011 C CA . LYS B 1 86 ? -6.844 -8.172 9.039 1 76.62 86 LYS B CA 1
ATOM 2012 C C . LYS B 1 86 ? -7.348 -9.547 8.625 1 76.62 86 LYS B C 1
ATOM 2014 O O . LYS B 1 86 ? -8.031 -10.219 9.406 1 76.62 86 LYS B O 1
ATOM 2019 N N . THR B 1 87 ? -7.258 -9.812 7.363 1 84.12 87 THR B N 1
ATOM 2020 C CA . THR B 1 87 ? -7.66 -11.133 6.887 1 84.12 87 THR B CA 1
ATOM 2021 C C . THR B 1 87 ? -6.438 -12.016 6.629 1 84.12 87 THR B C 1
ATOM 2023 O O . THR B 1 87 ? -5.504 -11.594 5.938 1 84.12 87 THR B O 1
ATOM 2026 N N . ILE B 1 88 ? -6.48 -13.211 7.258 1 90.12 88 ILE B N 1
ATOM 2027 C CA . ILE B 1 88 ? -5.398 -14.172 7.102 1 90.12 88 ILE B CA 1
ATOM 2028 C C . ILE B 1 88 ? -5.906 -15.398 6.332 1 90.12 88 ILE B C 1
ATOM 2030 O O . ILE B 1 88 ? -6.996 -15.898 6.609 1 90.12 88 ILE B O 1
ATOM 2034 N N . PHE B 1 89 ? -5.152 -15.852 5.391 1 93.88 89 PHE B N 1
ATOM 2035 C CA . PHE B 1 89 ? -5.469 -17.031 4.602 1 93.88 89 PHE B CA 1
ATOM 2036 C C . PHE B 1 89 ? -4.82 -18.281 5.211 1 93.88 89 PHE B C 1
ATOM 2038 O O . PHE B 1 89 ? -3.621 -18.281 5.492 1 93.88 89 PHE B O 1
ATOM 2045 N N . ILE B 1 90 ? -5.625 -19.266 5.418 1 93 90 ILE B N 1
ATOM 2046 C CA . ILE B 1 90 ? -5.148 -20.531 5.965 1 93 90 ILE B CA 1
ATOM 2047 C C . ILE B 1 90 ? -5.555 -21.672 5.043 1 93 90 ILE B C 1
ATOM 2049 O O . ILE B 1 90 ? -6.676 -21.703 4.531 1 93 90 ILE B O 1
ATOM 2053 N N . LEU B 1 91 ? -4.625 -22.578 4.793 1 93.44 91 LEU B N 1
ATOM 2054 C CA . LEU B 1 91 ? -4.965 -23.812 4.09 1 93.44 91 LEU B CA 1
ATOM 2055 C C . LEU B 1 91 ? -5.707 -24.781 5.008 1 93.44 91 LEU B C 1
ATOM 2057 O O . LEU B 1 91 ? -5.145 -25.266 5.992 1 93.44 91 LEU B O 1
ATOM 2061 N N . ASN B 1 92 ? -6.969 -24.969 4.812 1 88.81 92 ASN B N 1
ATOM 2062 C CA . ASN B 1 92 ? -7.824 -25.812 5.641 1 88.81 92 ASN B CA 1
ATOM 2063 C C . ASN B 1 92 ? -7.605 -27.297 5.352 1 88.81 92 ASN B C 1
ATOM 2065 O O . ASN B 1 92 ? -7.652 -28.125 6.262 1 88.81 92 ASN B O 1
ATOM 2069 N N . SER B 1 93 ? -7.426 -27.594 4.082 1 83.56 93 SER B N 1
ATOM 2070 C CA . SER B 1 93 ? -7.23 -28.984 3.688 1 83.56 93 SER B CA 1
ATOM 2071 C C . SER B 1 93 ? -5.762 -29.281 3.406 1 83.56 93 SER B C 1
ATOM 2073 O O . SER B 1 93 ? -5.273 -29.031 2.301 1 83.56 93 SER B O 1
ATOM 2075 N N . LYS B 1 94 ? -5.191 -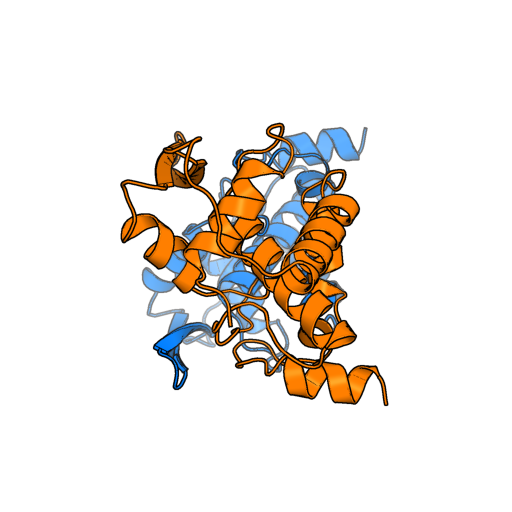29.922 4.32 1 78.38 94 LYS B N 1
ATOM 2076 C CA . LYS B 1 94 ? -3.777 -30.25 4.148 1 78.38 94 LYS B CA 1
ATOM 2077 C C . LYS B 1 94 ? -3.582 -31.328 3.088 1 78.38 94 LYS B C 1
ATOM 2079 O O . LYS B 1 94 ? -2.506 -31.438 2.498 1 78.38 94 LYS B O 1
ATOM 2084 N N . ASP B 1 95 ? -4.676 -31.922 2.82 1 88.31 95 ASP B N 1
ATOM 2085 C CA . ASP B 1 95 ? -4.562 -33.031 1.875 1 88.31 95 ASP B CA 1
ATOM 2086 C C . ASP B 1 95 ? -4.828 -32.562 0.447 1 88.31 95 ASP B C 1
ATOM 2088 O O . ASP B 1 95 ? -4.703 -33.344 -0.502 1 88.31 95 ASP B O 1
ATOM 2092 N N . TYR B 1 96 ? -5.195 -31.266 0.388 1 93.31 96 TYR B N 1
ATOM 2093 C CA . TYR B 1 96 ? -5.402 -30.75 -0.96 1 93.31 96 TYR B CA 1
ATOM 2094 C C . TYR B 1 96 ? -4.117 -30.812 -1.773 1 93.31 96 TYR B C 1
ATOM 2096 O O . TYR B 1 96 ? -3.051 -30.422 -1.294 1 93.31 96 TYR B O 1
ATOM 2104 N N . SER B 1 97 ? -4.242 -31.375 -2.971 1 94.06 97 SER B N 1
ATOM 2105 C CA . SER B 1 97 ? -3.096 -31.484 -3.865 1 94.06 97 SER B CA 1
ATOM 2106 C C . SER B 1 97 ? -3.225 -30.547 -5.055 1 94.06 97 SER B C 1
ATOM 2108 O O . SER B 1 97 ? -3.971 -30.828 -5.996 1 94.06 97 SER B O 1
ATOM 2110 N N . PRO B 1 98 ? -2.496 -29.469 -5.012 1 96.12 98 PRO B N 1
ATOM 2111 C CA . PRO B 1 98 ? -2.562 -28.531 -6.129 1 96.12 98 PRO B CA 1
ATOM 2112 C C . PRO B 1 98 ? -2.109 -29.141 -7.449 1 96.12 98 PRO B C 1
ATOM 2114 O O . PRO B 1 98 ? -1.141 -29.906 -7.48 1 96.12 98 PRO B O 1
ATOM 2117 N N . ARG B 1 99 ? -2.84 -28.875 -8.492 1 97.25 99 ARG B N 1
ATOM 2118 C CA . ARG B 1 99 ? -2.479 -29.328 -9.828 1 97.25 99 ARG B CA 1
ATOM 2119 C C . ARG B 1 99 ? -1.689 -28.25 -10.57 1 97.25 99 ARG B C 1
ATOM 2121 O O . ARG B 1 99 ? -2.273 -27.375 -11.211 1 97.25 99 ARG B O 1
ATOM 2128 N N . LEU B 1 100 ? -0.444 -28.359 -10.484 1 98.25 100 LEU B N 1
ATOM 2129 C CA . LEU B 1 100 ? 0.508 -27.469 -11.133 1 98.25 100 LEU B CA 1
ATOM 2130 C C . LEU B 1 100 ? 1.562 -28.25 -11.906 1 98.25 100 LEU B C 1
ATOM 2132 O O . LEU B 1 100 ? 2.008 -29.312 -11.453 1 98.25 100 LEU B O 1
ATOM 2136 N N . SER B 1 101 ? 1.884 -27.734 -13.047 1 97.94 101 SER B N 1
ATOM 2137 C CA . SER B 1 101 ? 2.998 -28.344 -13.773 1 97.94 101 SER B CA 1
ATOM 2138 C C . SER B 1 101 ? 4.32 -28.094 -13.055 1 97.94 101 SER B C 1
ATOM 2140 O O . SER B 1 101 ? 4.414 -27.219 -12.195 1 97.94 101 SER B O 1
ATOM 2142 N N . GLU B 1 102 ? 5.32 -28.875 -13.422 1 97.31 102 GLU B N 1
ATOM 2143 C CA . GLU B 1 102 ? 6.648 -28.703 -12.844 1 97.31 102 GLU B CA 1
ATOM 2144 C C . GLU B 1 102 ? 7.176 -27.297 -13.094 1 97.31 102 GLU B C 1
ATOM 2146 O O . GLU B 1 102 ? 7.797 -26.688 -12.211 1 97.31 102 GLU B O 1
ATOM 2151 N N . GLU B 1 103 ? 6.949 -26.781 -14.25 1 97.44 103 GLU B N 1
ATOM 2152 C CA . GLU B 1 103 ? 7.414 -25.453 -14.625 1 97.44 103 GLU B CA 1
ATOM 2153 C C . GLU B 1 103 ? 6.727 -24.375 -13.797 1 97.44 103 GLU B C 1
ATOM 2155 O O . GLU B 1 103 ? 7.363 -23.406 -13.375 1 97.44 103 GLU B O 1
ATOM 2160 N N . GLU B 1 104 ? 5.449 -24.5 -13.609 1 98.56 104 GLU B N 1
ATOM 2161 C CA . GLU B 1 104 ? 4.688 -23.562 -12.789 1 98.56 104 GLU B CA 1
ATOM 2162 C C . GLU B 1 104 ? 5.164 -23.594 -11.344 1 98.56 104 GLU B C 1
ATOM 2164 O O . GLU B 1 104 ? 5.395 -22.531 -10.742 1 98.56 104 GLU B O 1
ATOM 2169 N N . MET B 1 105 ? 5.398 -24.781 -10.844 1 98.19 105 MET B N 1
ATOM 2170 C CA . MET B 1 105 ? 5.863 -24.938 -9.477 1 98.19 105 MET B CA 1
ATOM 2171 C C . MET B 1 105 ? 7.238 -24.312 -9.289 1 98.19 105 MET B C 1
ATOM 2173 O O . MET B 1 105 ? 7.504 -23.688 -8.258 1 98.19 105 MET B O 1
ATOM 2177 N N . LYS B 1 106 ? 8.047 -24.516 -10.242 1 98.12 106 LYS B N 1
ATOM 2178 C CA . LYS B 1 106 ? 9.391 -23.922 -10.18 1 98.12 106 LYS B CA 1
ATOM 2179 C C . LYS B 1 106 ? 9.32 -22.406 -10.055 1 98.12 106 LYS B C 1
ATOM 2181 O O . LYS B 1 106 ? 10.086 -21.812 -9.305 1 98.12 106 LYS B O 1
ATOM 2186 N N . SER B 1 107 ? 8.484 -21.781 -10.82 1 98.62 107 SER B N 1
ATOM 2187 C CA . SER B 1 107 ? 8.328 -20.344 -10.766 1 98.62 107 SER B CA 1
ATOM 2188 C C . SER B 1 107 ? 7.824 -19.891 -9.398 1 98.62 107 SER B C 1
ATOM 2190 O O . SER B 1 107 ? 8.352 -18.938 -8.82 1 98.62 107 SER B O 1
ATOM 2192 N N . ILE B 1 108 ? 6.781 -20.594 -8.883 1 98.69 108 ILE B N 1
ATOM 2193 C CA . ILE B 1 108 ? 6.211 -20.25 -7.582 1 98.69 108 ILE B CA 1
ATOM 2194 C C . ILE B 1 108 ? 7.254 -20.469 -6.488 1 98.69 108 ILE B C 1
ATOM 2196 O O . ILE B 1 108 ? 7.457 -19.594 -5.633 1 98.69 108 ILE B O 1
ATOM 2200 N N . ASP B 1 109 ? 7.977 -21.578 -6.57 1 98.44 109 ASP B N 1
ATOM 2201 C CA . ASP B 1 109 ? 8.969 -21.906 -5.551 1 98.44 109 ASP B CA 1
ATOM 2202 C C . ASP B 1 109 ? 10.125 -20.906 -5.566 1 98.44 109 ASP B C 1
ATOM 2204 O O . ASP B 1 109 ? 10.688 -20.594 -4.516 1 98.44 109 ASP B O 1
ATOM 2208 N N . HIS B 1 110 ? 10.508 -20.531 -6.703 1 98.56 110 HIS B N 1
ATOM 2209 C CA . HIS B 1 110 ? 11.531 -19.5 -6.801 1 98.56 110 HIS B CA 1
ATOM 2210 C C . HIS B 1 110 ? 11.125 -18.234 -6.043 1 98.56 110 HIS B C 1
ATOM 2212 O O . HIS B 1 110 ? 11.922 -17.672 -5.297 1 98.56 110 HIS B O 1
ATOM 2218 N N . VAL B 1 111 ? 9.891 -17.766 -6.258 1 98.5 111 VAL B N 1
ATOM 2219 C CA . VAL B 1 111 ? 9.375 -16.578 -5.605 1 98.5 111 VAL B CA 1
ATOM 2220 C C . VAL B 1 111 ? 9.352 -16.781 -4.094 1 98.5 111 VAL B C 1
ATOM 2222 O O . VAL B 1 111 ? 9.758 -15.898 -3.332 1 98.5 111 VAL B O 1
ATOM 2225 N N . ILE B 1 112 ? 8.852 -17.938 -3.684 1 97.75 112 ILE B N 1
ATOM 2226 C CA . ILE B 1 112 ? 8.812 -18.25 -2.26 1 97.75 112 ILE B CA 1
ATOM 2227 C C . ILE B 1 112 ? 10.219 -18.172 -1.673 1 97.75 112 ILE B C 1
ATOM 2229 O O . ILE B 1 112 ? 10.43 -17.516 -0.649 1 97.75 112 ILE B O 1
ATOM 2233 N N . ASN B 1 113 ? 11.172 -18.734 -2.342 1 97.31 113 ASN B N 1
ATOM 2234 C CA . ASN B 1 113 ? 12.555 -18.75 -1.861 1 97.31 113 ASN B CA 1
ATOM 2235 C C . ASN B 1 113 ? 13.148 -17.344 -1.818 1 97.31 113 ASN B C 1
ATOM 2237 O O . ASN B 1 113 ? 13.922 -17.031 -0.912 1 97.31 113 ASN B O 1
ATOM 2241 N N . GLU B 1 114 ? 12.82 -16.547 -2.705 1 97.19 114 GLU B N 1
ATOM 2242 C CA . GLU B 1 114 ? 13.367 -15.203 -2.797 1 97.19 114 GLU B CA 1
ATOM 2243 C C . GLU B 1 114 ? 12.742 -14.281 -1.756 1 97.19 114 GLU B C 1
ATOM 2245 O O . GLU B 1 114 ? 13.336 -13.273 -1.377 1 97.19 114 GLU B O 1
ATOM 2250 N N . THR B 1 115 ? 11.531 -14.617 -1.308 1 96.44 115 THR B N 1
ATOM 2251 C CA . THR B 1 115 ? 10.797 -13.633 -0.516 1 96.44 115 THR B CA 1
ATOM 2252 C C . THR B 1 115 ? 10.641 -14.109 0.926 1 96.44 115 THR B C 1
ATOM 2254 O O . THR B 1 115 ? 10.312 -13.32 1.813 1 96.44 115 THR B O 1
ATOM 2257 N N . LYS B 1 116 ? 10.844 -15.375 1.195 1 94.56 116 LYS B N 1
ATOM 2258 C CA . LYS B 1 116 ? 10.516 -15.984 2.48 1 94.56 116 LYS B CA 1
ATOM 2259 C C . LYS B 1 116 ? 11.258 -15.297 3.623 1 94.56 116 LYS B C 1
ATOM 2261 O O . LYS B 1 116 ? 10.781 -15.289 4.762 1 94.56 116 LYS B O 1
ATOM 2266 N N . ASN B 1 117 ? 12.398 -14.648 3.371 1 93.38 117 ASN B N 1
ATOM 2267 C CA . ASN B 1 117 ? 13.172 -14.023 4.434 1 93.38 117 ASN B CA 1
ATOM 2268 C C . ASN B 1 117 ? 13.023 -12.5 4.41 1 93.38 117 ASN B C 1
ATOM 2270 O O . ASN B 1 117 ? 13.711 -11.797 5.156 1 93.38 117 ASN B O 1
ATOM 2274 N N . LEU B 1 118 ? 12.203 -11.969 3.623 1 91.81 118 LEU B N 1
ATOM 2275 C CA . LEU B 1 118 ? 12.016 -10.531 3.523 1 91.81 118 LEU B CA 1
ATOM 2276 C C . LEU B 1 118 ? 10.953 -10.047 4.508 1 91.81 118 LEU B C 1
ATOM 2278 O O . LEU B 1 118 ? 9.891 -10.664 4.625 1 91.81 118 LEU B O 1
ATOM 2282 N N . ASN B 1 119 ? 11.344 -9.031 5.203 1 86.69 119 ASN B N 1
ATOM 2283 C CA . ASN B 1 119 ? 10.281 -8.344 5.922 1 86.69 119 ASN B CA 1
ATOM 2284 C C . ASN B 1 119 ? 9.352 -7.59 4.969 1 86.69 119 ASN B C 1
ATOM 2286 O O . ASN B 1 119 ? 9.578 -7.578 3.758 1 86.69 119 ASN B O 1
ATOM 2290 N N . TRP B 1 120 ? 8.336 -7.066 5.492 1 86.25 120 TRP B N 1
ATOM 2291 C CA . TRP B 1 120 ? 7.309 -6.465 4.648 1 86.25 120 TRP B CA 1
ATOM 2292 C C . TRP B 1 120 ? 7.895 -5.352 3.789 1 86.25 120 TRP B C 1
ATOM 2294 O O . TRP B 1 120 ? 7.625 -5.277 2.586 1 86.25 120 TRP B O 1
ATOM 2304 N N . ASP B 1 121 ? 8.719 -4.453 4.41 1 84.5 121 ASP B N 1
ATOM 2305 C CA . ASP B 1 121 ? 9.305 -3.344 3.674 1 84.5 121 ASP B CA 1
ATOM 2306 C C . ASP B 1 121 ? 10.148 -3.848 2.502 1 84.5 121 ASP B C 1
ATOM 2308 O O . ASP B 1 121 ? 10.062 -3.314 1.395 1 84.5 121 ASP B O 1
ATOM 2312 N N . GLN B 1 122 ? 10.945 -4.809 2.824 1 88.75 122 GLN B N 1
ATOM 2313 C CA . GLN B 1 122 ? 11.781 -5.402 1.787 1 88.75 122 GLN B CA 1
ATOM 2314 C C . GLN B 1 122 ? 10.93 -6.062 0.707 1 88.75 122 GLN B C 1
ATOM 2316 O O . GLN B 1 122 ? 11.242 -5.977 -0.481 1 88.75 122 GLN B O 1
ATOM 2321 N N . PHE B 1 123 ? 9.914 -6.691 1.155 1 92 123 PHE B N 1
ATOM 2322 C CA . PHE B 1 123 ? 8.984 -7.383 0.269 1 92 123 PHE B CA 1
ATOM 2323 C C . PHE B 1 123 ? 8.312 -6.402 -0.68 1 92 123 PHE B C 1
ATOM 2325 O O . PHE B 1 123 ? 8.273 -6.629 -1.892 1 92 123 PHE B O 1
ATOM 2332 N N . ILE B 1 124 ? 7.789 -5.312 -0.156 1 89.38 124 ILE B N 1
ATOM 2333 C CA . ILE B 1 124 ? 7.102 -4.309 -0.961 1 89.38 124 ILE B CA 1
ATOM 2334 C C . ILE B 1 124 ? 8.086 -3.66 -1.928 1 89.38 124 ILE B C 1
ATOM 2336 O O . ILE B 1 124 ? 7.754 -3.398 -3.086 1 89.38 124 ILE B O 1
ATOM 2340 N N . ARG B 1 125 ? 9.289 -3.441 -1.482 1 89.44 125 ARG B N 1
ATOM 2341 C CA . ARG B 1 125 ? 10.305 -2.877 -2.367 1 89.44 125 ARG B CA 1
ATOM 2342 C C . ARG B 1 125 ? 10.555 -3.793 -3.561 1 89.44 125 ARG B C 1
ATOM 2344 O O . ARG B 1 125 ? 10.719 -3.322 -4.688 1 89.44 125 ARG B O 1
ATOM 2351 N N . LEU B 1 126 ? 10.625 -4.996 -3.287 1 93.88 126 LEU B N 1
ATOM 2352 C CA . LEU B 1 126 ? 10.82 -5.969 -4.359 1 93.88 126 LEU B CA 1
ATOM 2353 C C . LEU B 1 126 ? 9.68 -5.891 -5.371 1 93.88 126 LEU B C 1
ATOM 2355 O O . LEU B 1 126 ? 9.922 -5.848 -6.582 1 93.88 126 LEU B O 1
ATOM 2359 N N . VAL B 1 127 ? 8.484 -5.867 -4.895 1 94.94 127 VAL B N 1
ATOM 2360 C CA . VAL B 1 127 ? 7.316 -5.812 -5.762 1 94.94 127 VAL B CA 1
ATOM 2361 C C . VAL B 1 127 ? 7.371 -4.559 -6.633 1 94.94 127 VAL B C 1
ATOM 2363 O O . VAL B 1 127 ? 7.207 -4.637 -7.852 1 94.94 127 VAL B O 1
ATOM 2366 N N . TYR B 1 128 ? 7.742 -3.469 -6.055 1 91.69 128 TYR B N 1
ATOM 2367 C CA . TYR B 1 128 ? 7.738 -2.195 -6.766 1 91.69 128 TYR B CA 1
ATOM 2368 C C . TYR B 1 128 ? 8.914 -2.104 -7.727 1 91.69 128 TYR B C 1
ATOM 2370 O O . TYR B 1 128 ? 8.883 -1.335 -8.688 1 91.69 128 TYR B O 1
ATOM 2378 N N . SER B 1 129 ? 9.898 -2.902 -7.441 1 93.44 129 SER B N 1
ATOM 2379 C CA . SER B 1 129 ? 11.086 -2.855 -8.297 1 93.44 129 SER B CA 1
ATOM 2380 C C . SER B 1 129 ? 10.891 -3.68 -9.562 1 93.44 129 SER B C 1
ATOM 2382 O O . SER B 1 129 ? 11.68 -3.578 -10.5 1 93.44 129 SER B O 1
ATOM 2384 N N . THR B 1 130 ? 9.938 -4.496 -9.602 1 96.38 130 THR B N 1
ATOM 2385 C CA . THR B 1 130 ? 9.703 -5.266 -10.82 1 96.38 130 THR B CA 1
ATOM 2386 C C . THR B 1 130 ? 9.406 -4.336 -11.992 1 96.38 130 THR B C 1
ATOM 2388 O O . THR B 1 130 ? 8.758 -3.299 -11.82 1 96.38 130 THR B O 1
ATOM 2391 N N . PHE B 1 131 ? 9.82 -4.746 -13.133 1 96.69 131 PHE B N 1
ATOM 2392 C CA . PHE B 1 131 ? 9.719 -3.922 -14.336 1 96.69 131 PHE B CA 1
ATOM 2393 C C . PHE B 1 131 ? 8.266 -3.551 -14.609 1 96.69 131 PHE B C 1
ATOM 2395 O O . PHE B 1 131 ? 7.961 -2.4 -14.93 1 96.69 131 PHE B O 1
ATOM 2402 N N . PRO B 1 132 ? 7.277 -4.445 -14.5 1 97.19 132 PRO B N 1
ATOM 2403 C CA . PRO B 1 132 ? 5.891 -4.082 -14.812 1 97.19 132 PRO B CA 1
ATOM 2404 C C . PRO B 1 132 ? 5.367 -2.949 -13.938 1 97.19 132 PRO B C 1
ATOM 2406 O O . PRO B 1 132 ? 4.691 -2.043 -14.43 1 97.19 132 PRO B O 1
ATOM 2409 N N . ILE B 1 133 ? 5.66 -3.006 -12.664 1 94.44 133 ILE B N 1
ATOM 2410 C CA . ILE B 1 133 ? 5.176 -1.989 -11.734 1 94.44 133 ILE B CA 1
ATOM 2411 C C . ILE B 1 133 ? 5.977 -0.702 -11.922 1 94.44 133 ILE B C 1
ATOM 2413 O O . ILE B 1 133 ? 5.402 0.386 -12.008 1 94.44 133 ILE B O 1
ATOM 2417 N N . ALA B 1 134 ? 7.27 -0.862 -12.062 1 91.56 134 ALA B N 1
ATOM 2418 C CA . ALA B 1 134 ? 8.164 0.291 -12.164 1 91.56 134 ALA B CA 1
ATOM 2419 C C . ALA B 1 134 ? 7.902 1.068 -13.453 1 91.56 134 ALA B C 1
ATOM 2421 O O . ALA B 1 134 ? 8.117 2.281 -13.508 1 91.56 134 ALA B O 1
ATOM 2422 N N . SER B 1 135 ? 7.355 0.406 -14.406 1 92.5 135 SER B N 1
ATOM 2423 C CA . SER B 1 135 ? 7.227 1.03 -15.719 1 92.5 135 SER B CA 1
ATOM 2424 C C . SER B 1 135 ? 5.777 1.39 -16.016 1 92.5 135 SER B C 1
ATOM 2426 O O . SER B 1 135 ? 5.477 1.96 -17.078 1 92.5 135 SER B O 1
ATOM 2428 N N . ALA B 1 136 ? 4.898 1.016 -15.195 1 90.31 136 ALA B N 1
ATOM 2429 C CA . ALA B 1 136 ? 3.479 1.221 -15.469 1 90.31 136 ALA B CA 1
ATOM 2430 C C . ALA B 1 136 ? 2.961 2.471 -14.766 1 90.31 136 ALA B C 1
ATOM 2432 O O . ALA B 1 136 ? 3.576 2.955 -13.812 1 90.31 136 ALA B O 1
ATOM 2433 N N . GLU B 1 137 ? 1.837 2.994 -15.305 1 84.12 137 GLU B N 1
ATOM 2434 C CA . GLU B 1 137 ? 1.103 4.055 -14.617 1 84.12 137 GLU B CA 1
ATOM 2435 C C . GLU B 1 137 ? 0.111 3.473 -13.609 1 84.12 137 GLU B C 1
ATOM 2437 O O . GLU B 1 137 ? -0.542 2.465 -13.891 1 84.12 137 GLU B O 1
ATOM 2442 N N . ARG B 1 138 ? 0.007 4.082 -12.508 1 84 138 ARG B N 1
ATOM 2443 C CA . ARG B 1 138 ? -0.968 3.645 -11.516 1 84 138 ARG B CA 1
ATOM 2444 C C . ARG B 1 138 ? -2.385 3.701 -12.078 1 84 138 ARG B C 1
ATOM 2446 O O . ARG B 1 138 ? -2.697 4.562 -12.898 1 84 138 ARG B O 1
ATOM 2453 N N . TYR B 1 139 ? -3.191 2.752 -11.602 1 83.5 139 TYR B N 1
ATOM 2454 C CA . TYR B 1 139 ? -4.605 2.65 -11.938 1 83.5 139 TYR B CA 1
ATOM 2455 C C . TYR B 1 139 ? -4.789 2.213 -13.383 1 83.5 139 TYR B C 1
ATOM 2457 O O . TYR B 1 139 ? -5.672 2.715 -14.086 1 83.5 139 TYR B O 1
ATOM 2465 N N . THR B 1 140 ? -3.908 1.412 -13.828 1 86.5 140 THR B N 1
ATOM 2466 C CA . THR B 1 140 ? -4.031 0.763 -15.125 1 86.5 140 THR B CA 1
ATOM 2467 C C . THR B 1 140 ? -3.867 -0.748 -14.992 1 86.5 140 THR B C 1
ATOM 2469 O O . THR B 1 140 ? -3.352 -1.236 -13.984 1 86.5 140 THR B O 1
ATOM 2472 N N . TYR B 1 141 ? -4.41 -1.444 -16.016 1 91.75 141 TYR B N 1
ATOM 2473 C CA . TYR B 1 141 ? -4.125 -2.871 -16.109 1 91.75 141 TYR B CA 1
ATOM 2474 C C . TYR B 1 141 ? -2.713 -3.113 -16.625 1 91.75 141 TYR B C 1
ATOM 2476 O O . TYR B 1 141 ? -2.209 -2.352 -17.453 1 91.75 141 TYR B O 1
ATOM 2484 N N . ILE B 1 142 ? -2.078 -4.156 -16.141 1 95 142 ILE B N 1
ATOM 2485 C CA . ILE B 1 142 ? -0.717 -4.504 -16.531 1 95 142 ILE B CA 1
ATOM 2486 C C . ILE B 1 142 ? -0.725 -5.82 -17.312 1 95 142 ILE B C 1
ATOM 2488 O O . ILE B 1 142 ? -1.197 -6.844 -16.812 1 95 142 ILE B O 1
ATOM 2492 N N . ASP B 1 143 ? -0.271 -5.789 -18.516 1 97.12 143 ASP B N 1
ATOM 2493 C CA . ASP B 1 143 ? -0.054 -7 -19.297 1 97.12 143 ASP B CA 1
ATOM 2494 C C . ASP B 1 143 ? 1.332 -7.586 -19.031 1 97.12 143 ASP B C 1
ATOM 2496 O O . ASP B 1 143 ? 2.316 -7.168 -19.641 1 97.12 143 ASP B O 1
ATOM 2500 N N . LEU B 1 144 ? 1.39 -8.562 -18.203 1 98.12 144 LEU B N 1
ATOM 2501 C CA . LEU B 1 144 ? 2.678 -9.094 -17.781 1 98.12 144 LEU B CA 1
ATOM 2502 C C . LEU B 1 144 ? 3.418 -9.742 -18.938 1 98.12 144 LEU B C 1
ATOM 2504 O O . LEU B 1 144 ? 4.648 -9.711 -19 1 98.12 144 LEU B O 1
ATOM 2508 N N . ILE B 1 145 ? 2.654 -10.359 -19.797 1 98.06 145 ILE B N 1
ATOM 2509 C CA . ILE B 1 145 ? 3.273 -11.008 -20.938 1 98.06 145 ILE B CA 1
ATOM 2510 C C . ILE B 1 145 ? 3.971 -9.969 -21.812 1 98.06 145 ILE B C 1
ATOM 2512 O O . ILE B 1 145 ? 5.133 -10.141 -22.188 1 98.06 145 ILE B O 1
ATOM 2516 N N . GLU B 1 146 ? 3.293 -8.898 -22.094 1 97.75 146 GLU B N 1
ATOM 2517 C CA . GLU B 1 146 ? 3.875 -7.828 -22.891 1 97.75 146 GLU B CA 1
ATOM 2518 C C . GLU B 1 146 ? 5.055 -7.18 -22.172 1 97.75 146 GLU B C 1
ATOM 2520 O O . GLU B 1 146 ? 6.066 -6.859 -22.797 1 97.75 146 GLU B O 1
ATOM 2525 N N . LYS B 1 147 ? 4.902 -6.98 -20.922 1 97.94 147 LYS B N 1
ATOM 2526 C CA . LYS B 1 147 ? 5.984 -6.387 -20.141 1 97.94 147 LYS B CA 1
ATOM 2527 C C . LYS B 1 147 ? 7.227 -7.27 -20.172 1 97.94 147 LYS B C 1
ATOM 2529 O O . LYS B 1 147 ? 8.352 -6.77 -20.172 1 97.94 147 LYS B O 1
ATOM 2534 N N . ALA B 1 148 ? 7.047 -8.578 -20.109 1 97.81 148 ALA B N 1
ATOM 2535 C CA . ALA B 1 148 ? 8.172 -9.508 -20.156 1 97.81 148 ALA B CA 1
ATOM 2536 C C . ALA B 1 148 ? 8.922 -9.391 -21.484 1 97.81 148 ALA B C 1
ATOM 2538 O O . ALA B 1 148 ? 10.156 -9.406 -21.5 1 97.81 148 ALA B O 1
ATOM 2539 N N . LYS B 1 149 ? 8.172 -9.242 -22.516 1 97.06 149 LYS B N 1
ATOM 2540 C CA . LYS B 1 149 ? 8.789 -9.07 -23.828 1 97.06 149 LYS B CA 1
ATOM 2541 C C . LYS B 1 149 ? 9.625 -7.801 -23.875 1 97.06 149 LYS B C 1
ATOM 2543 O O . LYS B 1 149 ? 10.742 -7.805 -24.406 1 97.06 149 LYS B O 1
ATOM 2548 N N . GLU B 1 150 ? 9.078 -6.773 -23.344 1 95.94 150 GLU B N 1
ATOM 2549 C CA . GLU B 1 150 ? 9.781 -5.496 -23.297 1 95.94 150 GLU B CA 1
ATOM 2550 C C . GLU B 1 150 ? 11.047 -5.594 -22.453 1 95.94 150 GLU B C 1
ATOM 2552 O O . GLU B 1 150 ? 12.086 -5.047 -22.828 1 95.94 150 GLU B O 1
ATOM 2557 N N . TYR B 1 151 ? 10.914 -6.242 -21.391 1 95.44 151 TYR B N 1
ATOM 2558 C CA . TYR B 1 151 ? 12 -6.363 -20.422 1 95.44 151 TYR B CA 1
ATOM 2559 C C . TYR B 1 151 ? 13.156 -7.16 -21 1 95.44 151 TYR B C 1
ATOM 2561 O O . TYR B 1 151 ? 14.328 -6.855 -20.734 1 95.44 151 TYR B O 1
ATOM 2569 N N . MET B 1 152 ? 12.836 -8.195 -21.688 1 92.31 152 MET B N 1
ATOM 2570 C CA . MET B 1 152 ? 13.852 -9.102 -22.219 1 92.31 152 MET B CA 1
ATOM 2571 C C . MET B 1 152 ? 14.414 -8.57 -23.531 1 92.31 152 MET B C 1
ATOM 2573 O O . MET B 1 152 ? 15.398 -9.102 -24.047 1 92.31 152 MET B O 1
ATOM 2577 N N . SER B 1 153 ? 13.781 -7.535 -24.156 1 87.62 153 SER B N 1
ATOM 2578 C CA . SER B 1 153 ? 14.273 -6.953 -25.406 1 87.62 153 SER B CA 1
ATOM 2579 C C . SER B 1 153 ? 15.445 -6.004 -25.141 1 87.62 153 SER B C 1
ATOM 2581 O O . SER B 1 153 ? 15.555 -5.426 -24.062 1 87.62 153 SER B O 1
#

pLDDT: mean 91.58, std 9.18, range [55.56, 98.88]

=== Feature glossary ===
The record interleaves many kinds of information about one protein. Here is each kind framed as the question it answers.

Q: Are the domains correctly placed relative to each other?
A: Predicted aligned error is AlphaFold's pairwise confidence. Unlike pLDDT (per-residue), PAE is per-residue-pair and captures whether two parts of the structure are correctly placed relative to each other. Units are ångströms of expected positional error.

Q: Which residues are in helices, strands, or loops?
A: Eight-state secondary structure (DSSP): H is the canonical α-helix, G the tighter 3₁₀-helix, I the wider π-helix; E/B are β-structure, T and S are turns and bends, and '-' is everything else. DSSP derives these from the pattern of main-chain N–H···O=C hydrogen bonds, not from the sequence.

Q: What if only a Cα trace is available?
A: P-SEA three-state annotation labels each residue as helix, strand, or coil based purely on the geometry of the Cα trace. It serves as a fallback when the full backbone (and thus DSSP) is unavailable.

Q: What are the backbone torsion angles?
A: φ (phi) and ψ (psi) are the two rotatable backbone dihedrals per residue: φ is the C(i-1)–N–Cα–C torsion, ψ is the N–Cα–C–N(i+1) torsion, both in degrees on (−180°, 180°]. α-helical residues cluster near (−60°, −45°); β-strand residues near (−120°, +130°). A Ramachandran plot is simply a scatter of (φ, ψ) for every residue.

Q: What known structures does this most resemble?
A: Structural nearest neighbors (via Foldseek easy-search vs the PDB). Reported per hit: target PDB id, E-value, and alignment TM-score. A TM-score above ~0.5 is the conventional threshold for 'same fold'.

Q: What family and function is it annotated with?
A: Database cross-references. InterPro integrate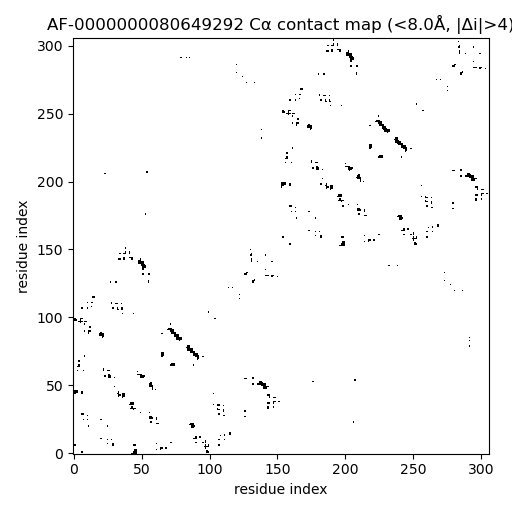s a dozen domain/family signature databases into unified entries with residue-range hits. GO terms attach function/process/location labels with evidence codes. CATH codes position the fold in a four-level structural taxonomy. Organism is the NCBI-taxonomy species name.

Q: Which residues are buried vs exposed?
A: Solvent accessibility: the surface area of each residue that a 1.4 Å water probe can touch, in Å². When only backbone atoms are present the absolute values are lower than full-atom SASA (side chains contribute most of the area) and are flagged as backbone-only.

Q: What do the diagnostic plots show?
A: Three diagnostic plots accompany the record. The Cα contact map visualizes the tertiary structure as a 2D adjacency matrix (8 Å cutoff, sequence-local contacts suppressed). The Ramachandran plot shows the distribution of backbone (φ, ψ) torsions, with points in the α and β basins reflecting secondary structure content. The PAE plot shows AlphaFold's inter-residue confidence as a color matrix.

Q: What is the amino-acid chain?
A: The amino-acid sequence is the protein's primary structure: the linear order of residues from the N-terminus to the C-terminus, written in one-letter code. Everything else here — the 3D coordinates, the secondary structure, the domain annotations — is ultimately a consequence of this string.

Q: What do the rendered images show?
A: The six renders are orthographic views along the three Cartesian axes in both directions. Representation (cartoon, sticks, or surface) and color scheme (sequence-rainbow or by-chain) vary across proteins so the training set covers all the common visualization conventions.

Q: Where is each backbone atom in 3D?
A: The mmCIF table is the protein's shape written out atom by atom. For each backbone N, Cα, C, and carbonyl O, it records an (x, y, z) coordinate triple in Å plus the residue type, chain letter, and residue number.

Q: How mobile is each atom in the crystal?
A: For experimental (PDB) structures, the B-factor (temperature factor) quantifies the positional spread of each atom in the crystal — a combination of thermal vibration and static disorder — in units of Å². High B-factors mark flexible loops or poorly resolved regions; low B-factors mark the rigid, well-ordered core.

Q: How big and how compact is the whole molecule?
A: Three whole-structure scalars: the radius of gyration (RMS distance of Cα from centroid, in Å), the count of Cα–Cα contacts (pairs closer than 8 Å and separated by more than four residues in sequence — i.e. tertiary, not local, contacts), and the bounding-box dimensions. Together they distinguish compact globular folds from extended fibres or disordered chains.

Q: What does the local fold look like, residue by residue?
A: A 3Di character summarizes, for each residue, the relative orientation of the Cα frame of its nearest spatial neighbor. Because it encodes fold topology rather than chemistry, 3Di alignments detect remote structural similarity that sequence alignment misses.

Q: How confident is the AlphaFold model at each residue?
A: For AlphaFold models, the B-factor field carries pLDDT — the model's own estimate of local accuracy on a 0–100 scale. Regions with pLDDT<50 should be treated as essentially unmodeled; they often correspond to intrinsically disordered segments.